Protein AF-A0A8I0T653-F1 (afdb_monomer)

Secondary structure (DSSP, 8-state):
------------HHHHHHHHHHHHHHHHHHHHHHHHHHHHHHHHHTSHHHHHHHHHHHHHHHHHHHTT-HHHHHHHHHHHHHHHHHHHHHHHIIIIIGGG---HHHHHHHHHHHHHHHHHHHHHHHHTHHHHHHHHHTT--SGGGSPPTTHHHHHHHHHHHHHHHHHHHHHHHHHTGGGGT--HHHHGGGTT--HHHHTHHHHHHHHHHHHHHHHHHHHHHHHHH-SSSSS--

Mean predicted aligned error: 8.45 Å

Solvent-accessible surface area (backbone atoms only — not comparable to full-atom values): 13069 Å² total; per-residue (Å²): 141,86,78,86,80,82,76,78,78,79,74,59,70,69,61,58,56,56,56,53,55,56,53,50,55,53,51,52,52,51,52,54,50,50,54,49,51,51,50,52,50,61,61,29,66,79,37,72,90,57,36,54,65,51,52,43,52,52,35,52,52,49,32,64,70,18,66,90,38,67,41,52,23,53,57,40,43,54,51,37,54,49,50,43,51,48,46,51,48,53,49,44,40,66,75,58,47,45,84,72,54,92,46,68,71,60,49,46,47,54,53,29,49,51,50,26,51,50,34,49,49,48,46,49,51,62,76,41,36,69,60,52,48,35,67,75,54,70,67,74,59,75,67,56,72,57,85,59,82,42,52,62,63,42,52,53,36,38,51,49,47,30,48,52,27,47,48,30,38,51,38,55,48,46,42,42,27,47,84,73,71,42,56,58,86,68,25,59,79,33,54,79,56,44,68,49,66,76,40,36,70,60,67,47,47,53,43,50,52,49,41,55,51,40,52,50,49,40,42,57,57,49,68,69,68,64,86,76,78,83,84,81,128

Structure (mmCIF, N/CA/C/O backbone):
data_AF-A0A8I0T653-F1
#
_entry.id   AF-A0A8I0T653-F1
#
loop_
_atom_site.group_PDB
_atom_site.id
_atom_site.type_symbol
_atom_site.label_atom_id
_atom_site.label_alt_id
_atom_site.label_comp_id
_atom_site.label_asym_id
_atom_site.label_entity_id
_atom_site.label_seq_id
_atom_site.pdbx_PDB_ins_code
_atom_site.Cartn_x
_atom_site.Cartn_y
_atom_site.Cartn_z
_atom_site.occupancy
_atom_site.B_iso_or_equiv
_atom_site.auth_seq_id
_atom_site.auth_comp_id
_atom_site.auth_asym_id
_atom_site.auth_atom_id
_atom_site.pdbx_PDB_model_num
ATOM 1 N N . MET A 1 1 ? 33.287 -20.935 -58.722 1.00 46.44 1 MET A N 1
ATOM 2 C CA . MET A 1 1 ? 33.816 -19.669 -58.174 1.00 46.44 1 MET A CA 1
ATOM 3 C C . MET A 1 1 ? 33.285 -19.536 -56.764 1.00 46.44 1 MET A C 1
ATOM 5 O O . MET A 1 1 ? 32.152 -19.130 -56.560 1.00 46.44 1 MET A O 1
ATOM 9 N N . VAL A 1 2 ? 34.083 -20.044 -55.833 1.00 50.09 2 VAL A N 1
ATOM 10 C CA . VAL A 1 2 ? 33.839 -20.089 -54.393 1.00 50.09 2 VAL A CA 1
ATOM 11 C C . VAL A 1 2 ? 34.675 -18.957 -53.812 1.00 50.09 2 VAL A C 1
ATOM 13 O O . VAL A 1 2 ? 35.872 -18.895 -54.079 1.00 50.09 2 VAL A O 1
ATOM 16 N N . GLY A 1 3 ? 34.038 -18.037 -53.098 1.00 45.56 3 GLY A N 1
ATOM 17 C CA . GLY A 1 3 ? 34.687 -16.871 -52.508 1.00 45.56 3 GLY A CA 1
ATOM 18 C C . GLY A 1 3 ? 34.004 -16.498 -51.204 1.00 45.56 3 GLY A C 1
ATOM 19 O O . GLY A 1 3 ? 33.423 -15.424 -51.098 1.00 45.56 3 GLY A O 1
ATOM 20 N N . GLU A 1 4 ? 34.029 -17.416 -50.235 1.00 54.31 4 GLU A N 1
ATOM 21 C CA . GLU A 1 4 ? 33.678 -17.123 -48.846 1.00 54.31 4 GLU A CA 1
ATOM 22 C C . GLU A 1 4 ? 34.695 -16.137 -48.266 1.00 54.31 4 GLU A C 1
ATOM 24 O O . GLU A 1 4 ? 35.837 -16.473 -47.949 1.00 54.31 4 GLU A O 1
ATOM 29 N N . VAL A 1 5 ? 34.264 -14.885 -48.130 1.00 61.41 5 VAL A N 1
ATOM 30 C CA . VAL A 1 5 ? 34.987 -13.850 -47.396 1.00 61.41 5 VAL A CA 1
ATOM 31 C C . VAL A 1 5 ? 34.720 -14.064 -45.906 1.00 61.41 5 VAL A C 1
ATOM 33 O O . VAL A 1 5 ? 33.797 -13.498 -45.322 1.00 61.41 5 VAL A O 1
ATOM 36 N N . LEU A 1 6 ? 35.556 -14.897 -45.287 1.00 56.50 6 LEU A N 1
ATOM 37 C CA . LEU A 1 6 ? 35.723 -15.004 -43.838 1.00 56.50 6 LEU A CA 1
ATOM 38 C C . LEU A 1 6 ? 36.273 -13.675 -43.297 1.00 56.50 6 LEU A C 1
ATOM 40 O O . LEU A 1 6 ? 37.478 -13.469 -43.160 1.00 56.50 6 LEU A O 1
ATOM 44 N N . LYS A 1 7 ? 35.372 -12.735 -43.003 1.00 60.41 7 LYS A N 1
ATOM 45 C CA . LYS A 1 7 ? 35.697 -11.487 -42.309 1.00 60.41 7 LYS A CA 1
ATOM 46 C C . LYS A 1 7 ? 35.713 -11.770 -40.808 1.00 60.41 7 LYS A C 1
ATOM 48 O O . LYS A 1 7 ? 34.733 -11.561 -40.100 1.00 60.41 7 LYS A O 1
ATOM 53 N N . THR A 1 8 ? 36.831 -12.297 -40.320 1.00 59.81 8 THR A N 1
ATOM 54 C CA . THR A 1 8 ? 37.067 -12.533 -38.893 1.00 59.81 8 THR A CA 1
ATOM 55 C C . THR A 1 8 ? 37.111 -11.185 -38.170 1.00 59.81 8 THR A C 1
ATOM 57 O O . THR A 1 8 ? 38.120 -10.479 -38.180 1.00 59.81 8 THR A O 1
ATOM 60 N N . SER A 1 9 ? 35.986 -10.802 -37.566 1.00 60.34 9 SER A N 1
ATOM 61 C CA . SER A 1 9 ? 35.874 -9.628 -36.703 1.00 60.34 9 SER A CA 1
ATOM 62 C C . SER A 1 9 ? 36.766 -9.826 -35.473 1.00 60.34 9 SER A C 1
ATOM 64 O O . SER A 1 9 ? 36.403 -10.520 -34.524 1.00 60.34 9 SER A O 1
ATOM 66 N N . ARG A 1 10 ? 37.977 -9.252 -35.488 1.00 62.00 10 ARG A N 1
ATOM 67 C CA . ARG A 1 10 ? 38.806 -9.117 -34.282 1.00 62.00 10 ARG A CA 1
ATOM 68 C C . ARG A 1 10 ? 38.160 -8.067 -33.379 1.00 62.00 10 ARG A C 1
ATOM 70 O O . ARG A 1 10 ? 38.526 -6.894 -33.427 1.00 62.00 10 ARG A O 1
ATOM 77 N N . GLN A 1 11 ? 37.196 -8.480 -32.559 1.00 59.59 11 GLN A N 1
ATOM 78 C CA . GLN A 1 11 ? 36.706 -7.645 -31.466 1.00 59.59 11 GLN A CA 1
ATOM 79 C C . GLN A 1 11 ? 37.865 -7.311 -30.521 1.00 59.59 11 GLN A C 1
ATOM 81 O O . GLN A 1 11 ? 38.590 -8.184 -30.045 1.00 59.59 11 GLN A O 1
ATOM 86 N N . ASN A 1 12 ? 38.055 -6.016 -30.287 1.00 61.97 12 ASN A N 1
ATOM 87 C CA . ASN A 1 12 ? 39.168 -5.469 -29.530 1.00 61.97 12 ASN A CA 1
ATOM 88 C C . ASN A 1 12 ? 38.989 -5.809 -28.029 1.00 61.97 12 ASN A C 1
ATOM 90 O O . ASN A 1 12 ? 38.063 -5.289 -27.395 1.00 61.97 12 ASN A O 1
ATOM 94 N N . PRO A 1 13 ? 39.837 -6.661 -27.417 1.00 62.75 13 PRO A N 1
ATOM 95 C CA . PRO A 1 13 ? 39.625 -7.197 -26.062 1.00 62.75 13 PRO A CA 1
ATOM 96 C C . PRO A 1 13 ? 39.613 -6.118 -24.964 1.00 62.75 13 PRO A C 1
ATOM 98 O O . PRO A 1 13 ? 39.078 -6.322 -23.873 1.00 62.75 13 PRO A O 1
ATOM 101 N N . LEU A 1 14 ? 40.152 -4.932 -25.256 1.00 60.91 14 LEU A N 1
ATOM 102 C CA . LEU A 1 14 ? 40.100 -3.763 -24.377 1.00 60.91 14 LEU A CA 1
ATOM 103 C C . LEU A 1 14 ? 38.698 -3.149 -24.256 1.00 60.91 14 LEU A C 1
ATOM 105 O O . LEU A 1 14 ? 38.354 -2.624 -23.194 1.00 60.91 14 LEU A O 1
ATOM 109 N N . GLN A 1 15 ? 37.874 -3.236 -25.300 1.00 59.59 15 GLN A N 1
ATOM 110 C CA . GLN A 1 15 ? 36.515 -2.691 -25.296 1.00 59.59 15 GLN A CA 1
ATOM 111 C C . GLN A 1 15 ? 35.578 -3.574 -24.457 1.00 59.59 15 GLN A C 1
ATOM 113 O O . GLN A 1 15 ? 34.798 -3.058 -23.659 1.00 59.59 15 GLN A O 1
ATOM 118 N N . SER A 1 16 ? 35.777 -4.897 -24.515 1.00 57.72 16 SER A N 1
ATOM 119 C CA . SER A 1 16 ? 35.086 -5.886 -23.673 1.00 57.72 16 SER A CA 1
ATOM 120 C C . SER A 1 16 ? 35.373 -5.706 -22.170 1.00 57.72 16 SER A C 1
ATOM 122 O O . SER A 1 16 ? 34.473 -5.813 -21.340 1.00 57.72 16 SER A O 1
ATOM 124 N N . ARG A 1 17 ? 36.604 -5.335 -21.780 1.00 62.16 17 ARG A N 1
ATOM 125 C CA . ARG A 1 17 ? 36.929 -5.099 -20.356 1.00 62.16 17 ARG A CA 1
ATOM 126 C C . ARG A 1 17 ? 36.291 -3.833 -19.779 1.00 62.16 17 ARG A C 1
ATOM 128 O O . ARG A 1 17 ? 35.956 -3.814 -18.594 1.00 62.16 17 ARG A O 1
ATOM 135 N N . LYS A 1 18 ? 36.120 -2.773 -20.580 1.00 61.47 18 LYS A N 1
ATOM 136 C CA . LYS A 1 18 ? 35.481 -1.526 -20.118 1.00 61.47 18 LYS A CA 1
ATOM 137 C C . LYS A 1 18 ? 33.979 -1.706 -19.897 1.00 61.47 18 LYS A C 1
ATOM 139 O O . LYS A 1 18 ? 33.471 -1.243 -18.878 1.00 61.47 18 LYS A O 1
ATOM 144 N N . THR A 1 19 ? 33.288 -2.415 -20.789 1.00 61.69 19 THR A N 1
ATOM 145 C CA . THR A 1 19 ? 31.844 -2.677 -20.654 1.00 61.69 19 THR A CA 1
ATOM 146 C C . THR A 1 19 ? 31.537 -3.563 -19.445 1.00 61.69 19 THR A C 1
ATOM 148 O O . THR A 1 19 ? 30.610 -3.272 -18.688 1.00 61.69 19 THR A O 1
ATOM 151 N N . LEU A 1 20 ? 32.381 -4.564 -19.170 1.00 60.62 20 LEU A N 1
ATOM 152 C CA . LEU A 1 20 ? 32.210 -5.468 -18.028 1.00 60.62 20 LEU A CA 1
ATOM 153 C C . LEU A 1 20 ? 32.354 -4.750 -16.671 1.00 60.62 20 LEU A C 1
ATOM 155 O O . LEU A 1 20 ? 31.588 -5.001 -15.738 1.00 60.62 20 LEU A O 1
ATOM 159 N N . LYS A 1 21 ? 33.296 -3.801 -16.564 1.00 60.28 21 LYS A N 1
ATOM 160 C CA . LYS A 1 21 ? 33.562 -3.059 -15.318 1.00 60.28 21 LYS A CA 1
ATOM 161 C C . LYS A 1 21 ? 32.437 -2.077 -14.961 1.00 60.28 21 LYS A C 1
ATOM 163 O O . LYS A 1 21 ? 32.122 -1.910 -13.783 1.00 60.28 21 LYS A O 1
ATOM 168 N N . VAL A 1 22 ? 31.805 -1.459 -15.963 1.00 63.75 22 VAL A N 1
ATOM 169 C CA . VAL A 1 22 ? 30.655 -0.553 -15.770 1.00 63.75 22 VAL A CA 1
ATOM 170 C C . VAL A 1 22 ? 29.412 -1.326 -15.319 1.00 63.75 22 VAL A C 1
ATOM 172 O O . VAL A 1 22 ? 28.709 -0.876 -14.413 1.00 63.75 22 VAL A O 1
ATOM 175 N N . GLY A 1 23 ? 29.171 -2.516 -15.881 1.00 61.59 23 GLY A N 1
ATOM 176 C CA . GLY A 1 23 ? 28.064 -3.384 -15.464 1.00 61.59 23 GLY A CA 1
ATOM 177 C C . GLY A 1 23 ? 28.181 -3.845 -14.007 1.00 61.59 23 GLY A C 1
ATOM 178 O O . GLY A 1 23 ? 27.206 -3.793 -13.255 1.00 61.59 23 GLY A O 1
ATOM 179 N N . TYR A 1 24 ? 29.389 -4.220 -13.574 1.00 59.59 24 TYR A N 1
ATOM 180 C CA . TYR A 1 24 ? 29.630 -4.689 -12.207 1.00 59.59 24 TYR A CA 1
ATOM 181 C C . TYR A 1 24 ? 29.414 -3.591 -11.151 1.00 59.59 24 TYR A C 1
ATOM 183 O O . TYR A 1 24 ? 28.767 -3.831 -10.132 1.00 59.59 24 TYR A O 1
ATOM 191 N N . MET A 1 25 ? 29.875 -2.362 -11.416 1.00 62.91 25 MET A N 1
ATOM 192 C CA . MET A 1 25 ? 29.688 -1.240 -10.483 1.00 62.91 25 MET A CA 1
ATOM 193 C C . MET A 1 25 ? 28.215 -0.841 -10.325 1.00 62.91 25 MET A C 1
ATOM 195 O O . MET A 1 25 ? 27.779 -0.556 -9.210 1.00 62.91 25 MET A O 1
ATOM 199 N N . ARG A 1 26 ? 27.415 -0.908 -11.399 1.00 68.25 26 ARG A N 1
ATOM 200 C CA . ARG A 1 26 ? 25.957 -0.702 -11.313 1.00 68.25 26 ARG A CA 1
ATOM 201 C C . ARG A 1 26 ? 25.262 -1.800 -10.498 1.00 68.25 26 ARG A C 1
ATOM 203 O O . ARG A 1 26 ? 24.350 -1.497 -9.734 1.00 68.25 26 ARG A O 1
ATOM 210 N N . SER A 1 27 ? 25.708 -3.054 -10.616 1.00 66.12 27 SER A N 1
ATOM 211 C CA . SER A 1 27 ? 25.142 -4.187 -9.865 1.00 66.12 27 SER A CA 1
ATOM 212 C C . SER A 1 27 ? 25.394 -4.092 -8.360 1.00 66.12 27 SER A C 1
ATOM 214 O O . SER A 1 27 ? 24.490 -4.379 -7.581 1.00 66.12 27 SER A O 1
ATOM 216 N N . LEU A 1 28 ? 26.602 -3.708 -7.941 1.00 68.06 28 LEU A N 1
ATOM 217 C CA . LEU A 1 28 ? 26.915 -3.557 -6.516 1.00 68.06 28 LEU A CA 1
ATOM 218 C C . LEU A 1 28 ? 26.162 -2.380 -5.899 1.00 68.06 28 LEU A C 1
ATOM 220 O O . LEU A 1 28 ? 25.583 -2.525 -4.830 1.00 68.06 28 LEU A O 1
ATOM 224 N N . PHE A 1 29 ? 26.097 -1.248 -6.603 1.00 73.56 29 PHE A N 1
ATOM 225 C CA . PHE A 1 29 ? 25.331 -0.090 -6.147 1.00 73.56 29 PHE A CA 1
ATOM 226 C C . PHE A 1 29 ? 23.841 -0.420 -5.977 1.00 73.56 29 PHE A C 1
ATOM 228 O O . PHE A 1 29 ? 23.232 -0.048 -4.980 1.00 73.56 29 PHE A O 1
ATOM 235 N N . SER A 1 30 ? 23.282 -1.187 -6.917 1.00 73.62 30 SER A N 1
ATOM 236 C CA . SER A 1 30 ? 21.909 -1.689 -6.866 1.00 73.62 30 SER A CA 1
ATOM 237 C C . SER A 1 30 ? 21.653 -2.553 -5.621 1.00 73.62 30 SER A C 1
ATOM 239 O O . SER A 1 30 ? 20.711 -2.297 -4.872 1.00 73.62 30 SER A O 1
ATOM 241 N N . LEU A 1 31 ? 22.528 -3.520 -5.335 1.00 70.94 31 LEU A N 1
ATOM 242 C CA . LEU A 1 31 ? 22.362 -4.400 -4.177 1.00 70.94 31 LEU A CA 1
ATOM 243 C C . LEU A 1 31 ? 22.463 -3.630 -2.852 1.00 70.94 31 LEU A C 1
ATOM 245 O O . LEU A 1 31 ? 21.616 -3.799 -1.980 1.00 70.94 31 LEU A O 1
ATOM 249 N N . THR A 1 32 ? 23.459 -2.750 -2.726 1.00 73.69 32 THR A N 1
ATOM 250 C CA . THR A 1 32 ? 23.684 -1.958 -1.510 1.00 73.69 32 THR A CA 1
ATOM 251 C C . THR A 1 32 ? 22.541 -0.976 -1.256 1.00 73.69 32 THR A C 1
ATOM 253 O O . THR A 1 32 ? 22.124 -0.789 -0.110 1.00 73.69 32 THR A O 1
ATOM 256 N N . LEU A 1 33 ? 21.994 -0.372 -2.317 1.00 73.75 33 LEU A N 1
ATOM 257 C CA . LEU A 1 33 ? 20.829 0.507 -2.234 1.00 73.75 33 LEU A CA 1
ATOM 258 C C . LEU A 1 33 ? 19.583 -0.271 -1.798 1.00 73.75 33 LEU A C 1
ATOM 260 O O . LEU A 1 33 ? 18.882 0.168 -0.895 1.00 73.75 33 LEU A O 1
ATOM 264 N N . LEU A 1 34 ? 19.352 -1.464 -2.349 1.00 73.62 34 LEU A N 1
ATOM 265 C CA . LEU A 1 34 ? 18.252 -2.321 -1.907 1.00 73.62 34 LEU A CA 1
ATOM 266 C C . LEU A 1 34 ? 18.388 -2.697 -0.428 1.00 73.62 34 LEU A C 1
ATOM 268 O O . LEU A 1 34 ? 17.428 -2.566 0.321 1.00 73.62 34 LEU A O 1
ATOM 272 N N . THR A 1 35 ? 19.573 -3.123 0.016 1.00 71.62 35 THR A N 1
ATOM 273 C CA . THR A 1 35 ? 19.788 -3.527 1.414 1.00 71.62 35 THR A CA 1
ATOM 274 C C . THR A 1 35 ? 19.662 -2.363 2.390 1.00 71.62 35 THR A C 1
ATOM 276 O O . THR A 1 35 ? 19.154 -2.549 3.490 1.00 71.62 35 THR A O 1
ATOM 279 N N . SER A 1 36 ? 20.085 -1.159 1.998 1.00 72.31 36 SER A N 1
ATOM 280 C CA . SER A 1 36 ? 19.962 0.038 2.840 1.00 72.31 36 SER A CA 1
ATOM 281 C C . SER A 1 36 ? 18.525 0.550 2.898 1.00 72.31 36 SER A C 1
ATOM 283 O O . SER A 1 36 ? 18.055 0.893 3.980 1.00 72.31 36 SER A O 1
ATOM 285 N N . VAL A 1 37 ? 17.794 0.508 1.781 1.00 72.19 37 VAL A N 1
ATOM 286 C CA . VAL A 1 37 ? 16.351 0.783 1.746 1.00 72.19 37 VAL A CA 1
ATOM 287 C C . VAL A 1 37 ? 15.588 -0.222 2.601 1.00 72.19 37 VAL A C 1
ATOM 289 O O . VAL A 1 37 ? 14.745 0.183 3.393 1.00 72.19 37 VAL A O 1
ATOM 292 N N . LEU A 1 38 ? 15.910 -1.513 2.501 1.00 72.56 38 LEU A N 1
ATOM 293 C CA . LEU A 1 38 ? 15.264 -2.556 3.294 1.00 72.56 38 LEU A CA 1
ATOM 294 C C . LEU A 1 38 ? 15.560 -2.388 4.790 1.00 72.56 38 LEU A C 1
ATOM 296 O O . LEU A 1 38 ? 14.658 -2.510 5.610 1.00 72.56 38 LEU A O 1
ATOM 300 N N . ALA A 1 39 ? 16.801 -2.062 5.153 1.00 70.56 39 ALA A N 1
ATOM 301 C CA . ALA A 1 39 ? 17.183 -1.814 6.540 1.00 70.56 39 ALA A CA 1
ATOM 302 C C . ALA A 1 39 ? 16.494 -0.566 7.117 1.00 70.56 39 ALA A C 1
ATOM 304 O O . ALA A 1 39 ? 15.997 -0.607 8.240 1.00 70.56 39 ALA A O 1
ATOM 305 N N . LEU A 1 40 ? 16.414 0.522 6.344 1.00 69.25 40 LEU A N 1
ATOM 306 C CA . LEU A 1 40 ? 15.726 1.750 6.748 1.00 69.25 40 LEU A CA 1
ATOM 307 C C . LEU A 1 40 ? 14.211 1.537 6.856 1.00 69.25 40 LEU A C 1
ATOM 309 O O . LEU A 1 40 ? 13.576 2.021 7.791 1.00 69.25 40 LEU A O 1
ATOM 313 N N . ALA A 1 41 ? 13.636 0.776 5.930 1.00 64.56 41 ALA A N 1
ATOM 314 C CA . ALA A 1 41 ? 12.248 0.347 5.978 1.00 64.56 41 ALA A CA 1
ATOM 315 C C . ALA A 1 41 ? 11.960 -0.478 7.240 1.00 64.56 41 ALA A C 1
ATOM 317 O O . ALA A 1 41 ? 11.056 -0.149 7.994 1.00 64.56 41 ALA A O 1
ATOM 318 N N . LEU A 1 42 ? 12.771 -1.496 7.531 1.00 67.94 42 LEU A N 1
ATOM 319 C CA . LEU A 1 42 ? 12.613 -2.322 8.733 1.00 67.94 42 LEU A CA 1
ATOM 320 C C . LEU A 1 42 ? 12.776 -1.509 10.025 1.00 67.94 42 LEU A C 1
ATOM 322 O O . LEU A 1 42 ? 12.027 -1.715 10.975 1.00 67.94 42 LEU A O 1
ATOM 326 N N . ALA A 1 43 ? 13.707 -0.553 10.051 1.00 62.75 43 ALA A N 1
ATOM 327 C CA . ALA A 1 43 ? 13.875 0.360 11.179 1.00 62.75 43 ALA A CA 1
ATOM 328 C C . ALA A 1 43 ? 12.690 1.330 11.342 1.00 62.75 43 ALA A C 1
ATOM 330 O O . ALA A 1 43 ? 12.335 1.676 12.465 1.00 62.75 43 ALA A O 1
ATOM 331 N N . SER A 1 44 ? 12.058 1.753 10.244 1.00 63.78 44 SER A N 1
ATOM 332 C CA . SER A 1 44 ? 10.906 2.667 10.269 1.00 63.78 44 SER A CA 1
ATOM 333 C C . SER A 1 44 ? 9.571 1.975 10.532 1.00 63.78 44 SER A C 1
ATOM 335 O O . SER A 1 44 ? 8.669 2.627 11.042 1.00 63.78 44 SER A O 1
ATOM 337 N N . VAL A 1 45 ? 9.447 0.658 10.323 1.00 60.75 45 VAL A N 1
ATOM 338 C CA . VAL A 1 45 ? 8.286 -0.119 10.810 1.00 60.75 45 VAL A CA 1
ATOM 339 C C . VAL A 1 45 ? 8.133 -0.003 12.334 1.00 60.75 45 VAL A C 1
ATOM 341 O O . VAL A 1 45 ? 7.018 -0.056 12.845 1.00 60.75 45 VAL A O 1
ATOM 344 N N . ALA A 1 46 ? 9.223 0.248 13.069 1.00 59.94 46 ALA A N 1
ATOM 345 C CA . ALA A 1 46 ? 9.163 0.528 14.504 1.00 59.94 46 ALA A CA 1
ATOM 346 C C . ALA A 1 46 ? 8.521 1.892 14.846 1.00 59.94 46 ALA A C 1
ATOM 348 O O . ALA A 1 46 ? 8.198 2.142 16.005 1.00 59.94 46 ALA A O 1
ATOM 349 N N . GLN A 1 47 ? 8.330 2.779 13.862 1.00 64.25 47 GLN A N 1
ATOM 350 C CA . GLN A 1 47 ? 7.722 4.102 14.015 1.00 64.25 47 GLN A CA 1
ATOM 351 C C . GLN A 1 47 ? 6.618 4.301 12.971 1.00 64.25 47 GLN A C 1
ATOM 353 O O . GLN A 1 47 ? 6.842 4.873 11.903 1.00 64.25 47 GLN A O 1
ATOM 358 N N . ALA A 1 48 ? 5.403 3.859 13.309 1.00 63.38 48 ALA A N 1
ATOM 359 C CA . ALA A 1 48 ? 4.252 3.857 12.404 1.00 63.38 48 ALA A CA 1
ATOM 360 C C . ALA A 1 48 ? 3.976 5.211 11.724 1.00 63.38 48 ALA A C 1
ATOM 362 O O . ALA A 1 48 ? 3.517 5.223 10.599 1.00 63.38 48 ALA A O 1
ATOM 363 N N . THR A 1 49 ? 4.301 6.349 12.349 1.00 68.00 49 THR A N 1
ATOM 364 C CA . THR A 1 49 ? 4.030 7.690 11.797 1.00 68.00 49 THR A CA 1
ATOM 365 C C . THR A 1 49 ? 4.985 8.161 10.700 1.00 68.00 49 THR A C 1
ATOM 367 O O . THR A 1 49 ? 4.698 9.159 10.040 1.00 68.00 49 THR A O 1
ATOM 370 N N . VAL A 1 50 ? 6.147 7.523 10.539 1.00 77.81 50 VAL A N 1
ATOM 371 C CA . VAL A 1 50 ? 7.172 7.930 9.555 1.00 77.81 50 VAL A CA 1
ATOM 372 C C . VAL A 1 50 ? 7.191 6.973 8.356 1.00 77.81 50 VAL A C 1
ATOM 374 O O . VAL A 1 50 ? 7.837 7.235 7.341 1.00 77.81 50 VAL A O 1
ATOM 377 N N . PHE A 1 51 ? 6.460 5.865 8.441 1.00 82.12 51 PHE A N 1
ATOM 378 C CA . PHE A 1 51 ? 6.514 4.787 7.467 1.00 82.12 51 PHE A CA 1
ATOM 379 C C . PHE A 1 51 ? 5.887 5.163 6.113 1.00 82.12 51 PHE A C 1
ATOM 381 O O . PHE A 1 51 ? 6.471 4.894 5.059 1.00 82.12 51 PHE A O 1
ATOM 388 N N . GLU A 1 52 ? 4.737 5.837 6.115 1.00 82.94 52 GLU A N 1
ATOM 389 C CA . GLU A 1 52 ? 4.021 6.262 4.909 1.00 82.94 52 GLU A CA 1
ATOM 390 C C . GLU A 1 52 ? 4.812 7.275 4.061 1.00 82.94 52 GLU A C 1
ATOM 392 O O . GLU A 1 52 ? 4.972 7.030 2.858 1.00 82.94 52 GLU A O 1
ATOM 397 N N . PRO A 1 53 ? 5.366 8.380 4.615 1.00 84.44 53 PRO A N 1
ATOM 398 C CA . PRO A 1 53 ? 6.136 9.329 3.812 1.00 84.44 53 PRO A CA 1
ATOM 399 C C . PRO A 1 53 ? 7.434 8.720 3.267 1.00 84.44 53 PRO A C 1
ATOM 401 O O . PRO A 1 53 ? 7.807 9.010 2.127 1.00 84.44 53 PRO A O 1
ATOM 404 N N . ILE A 1 54 ? 8.100 7.839 4.026 1.00 86.12 54 ILE A N 1
ATOM 405 C CA . ILE A 1 54 ? 9.280 7.104 3.542 1.00 86.12 54 ILE A CA 1
ATOM 406 C C . ILE A 1 54 ? 8.890 6.201 2.369 1.00 86.12 54 ILE A C 1
ATOM 408 O O . ILE A 1 54 ? 9.550 6.225 1.331 1.00 86.12 54 ILE A O 1
ATOM 412 N N . THR A 1 55 ? 7.800 5.444 2.499 1.00 87.50 55 THR A N 1
ATOM 413 C CA . THR A 1 55 ? 7.294 4.569 1.433 1.00 87.50 55 THR A CA 1
ATOM 414 C C . THR A 1 55 ? 6.980 5.356 0.161 1.00 87.50 55 THR A C 1
ATOM 416 O O . THR A 1 55 ? 7.401 4.960 -0.928 1.00 87.50 55 THR A O 1
ATOM 419 N N . CYS A 1 56 ? 6.321 6.511 0.288 1.00 89.44 56 CYS A N 1
ATOM 420 C CA . CYS A 1 56 ? 6.061 7.396 -0.844 1.00 89.44 56 CYS A CA 1
ATOM 421 C C . CYS A 1 56 ? 7.366 7.861 -1.503 1.00 89.44 56 CYS A C 1
ATOM 423 O O . CYS A 1 56 ? 7.523 7.727 -2.717 1.00 89.44 56 CYS A O 1
ATOM 425 N N . ALA A 1 57 ? 8.333 8.345 -0.718 1.00 89.69 57 ALA A N 1
ATOM 426 C CA . ALA A 1 57 ? 9.625 8.793 -1.235 1.00 89.69 57 ALA A CA 1
ATOM 427 C C . ALA A 1 57 ? 10.368 7.677 -1.992 1.00 89.69 57 ALA A C 1
ATOM 429 O O . ALA A 1 57 ? 10.888 7.911 -3.085 1.00 89.69 57 ALA A O 1
ATOM 430 N N . LEU A 1 58 ? 10.364 6.450 -1.460 1.00 89.19 58 LEU A N 1
ATOM 431 C CA . LEU A 1 58 ? 10.959 5.284 -2.116 1.00 89.19 58 LEU A CA 1
ATOM 432 C C . LEU A 1 58 ? 10.292 4.975 -3.459 1.00 89.19 58 LEU A C 1
ATOM 434 O O . LEU A 1 58 ? 10.989 4.710 -4.437 1.00 89.19 58 LEU A O 1
ATOM 438 N N . LEU A 1 59 ? 8.963 5.052 -3.542 1.00 92.38 59 LEU A N 1
ATOM 439 C CA . LEU A 1 59 ? 8.240 4.833 -4.796 1.00 92.38 59 LEU A CA 1
ATOM 440 C C . LEU A 1 59 ? 8.562 5.901 -5.838 1.00 92.38 59 LEU A C 1
ATOM 442 O O . LEU A 1 59 ? 8.783 5.554 -6.995 1.00 92.38 59 LEU A O 1
ATOM 446 N N . PHE A 1 60 ? 8.669 7.174 -5.450 1.00 92.81 60 PHE A N 1
ATOM 447 C CA . PHE A 1 60 ? 9.100 8.228 -6.374 1.00 92.81 60 PHE A CA 1
ATOM 448 C C . PHE A 1 60 ? 10.523 7.990 -6.893 1.00 92.81 60 PHE A C 1
ATOM 450 O O . PHE A 1 60 ? 10.773 8.162 -8.087 1.00 92.81 60 PHE A O 1
ATOM 457 N N . ILE A 1 61 ? 11.443 7.521 -6.043 1.00 90.94 61 ILE A N 1
ATOM 458 C CA . ILE A 1 61 ? 12.787 7.111 -6.479 1.00 90.94 61 ILE A CA 1
ATOM 459 C C . ILE A 1 61 ? 12.699 5.951 -7.483 1.00 90.94 61 ILE A C 1
ATOM 461 O O . ILE A 1 61 ? 13.360 5.988 -8.523 1.00 90.94 61 ILE A O 1
ATOM 465 N N . LEU A 1 62 ? 11.857 4.944 -7.222 1.00 91.94 62 LEU A N 1
ATOM 466 C CA . LEU A 1 62 ? 11.651 3.827 -8.148 1.00 91.94 62 LEU A CA 1
ATOM 467 C C . LEU A 1 62 ? 11.050 4.273 -9.484 1.00 91.94 62 LEU A C 1
ATOM 469 O O . LEU A 1 62 ? 11.482 3.777 -10.519 1.00 91.94 62 LEU A O 1
ATOM 473 N N . VAL A 1 63 ? 10.116 5.228 -9.490 1.00 93.88 63 VAL A N 1
ATOM 474 C CA . VAL A 1 63 ? 9.562 5.813 -10.724 1.00 93.88 63 VAL A CA 1
ATOM 475 C C . VAL A 1 63 ? 10.677 6.445 -11.560 1.00 93.88 63 VAL A C 1
ATOM 477 O O . VAL A 1 63 ? 10.747 6.210 -12.766 1.00 93.88 63 VAL A O 1
ATOM 480 N N . VAL A 1 64 ? 11.597 7.185 -10.931 1.00 92.81 64 VAL A N 1
ATOM 481 C CA . VAL A 1 64 ? 12.754 7.776 -11.626 1.00 92.81 64 VAL A CA 1
ATOM 482 C C . VAL A 1 64 ? 13.670 6.695 -12.208 1.00 92.81 64 VAL A C 1
ATOM 484 O O . VAL A 1 64 ? 14.157 6.855 -13.326 1.00 92.81 64 VAL A O 1
ATOM 487 N N . PHE A 1 65 ? 13.884 5.583 -11.500 1.00 90.19 65 PHE A N 1
ATOM 488 C CA . PHE A 1 65 ? 14.674 4.453 -12.009 1.00 90.19 65 PHE A CA 1
ATOM 489 C C . PHE A 1 65 ? 13.966 3.646 -13.099 1.00 90.19 65 PHE A C 1
ATOM 491 O O . PHE A 1 65 ? 14.630 3.087 -13.966 1.00 90.19 65 PHE A O 1
ATOM 498 N N . ALA A 1 66 ? 12.637 3.605 -13.089 1.00 91.75 66 ALA A N 1
ATOM 499 C CA . ALA A 1 66 ? 11.842 2.889 -14.075 1.00 91.75 66 ALA A CA 1
ATOM 500 C C . ALA A 1 66 ? 11.650 3.666 -15.390 1.00 91.75 66 ALA A C 1
ATOM 502 O O . ALA A 1 66 ? 11.096 3.113 -16.333 1.00 91.75 66 ALA A O 1
ATOM 503 N N . ARG A 1 67 ? 12.108 4.925 -15.482 1.00 92.12 67 ARG A N 1
ATOM 504 C CA . ARG A 1 67 ? 11.845 5.826 -16.622 1.00 92.12 67 ARG A CA 1
ATOM 505 C C . ARG A 1 67 ? 12.267 5.284 -17.993 1.00 92.12 67 ARG A C 1
ATOM 507 O O . ARG A 1 67 ? 11.698 5.695 -18.996 1.00 92.12 67 ARG A O 1
ATOM 514 N N . ASP A 1 68 ? 13.265 4.403 -18.026 1.00 87.50 68 ASP A N 1
ATOM 515 C CA . ASP A 1 68 ? 13.821 3.856 -19.267 1.00 87.50 68 ASP A CA 1
ATOM 516 C C . ASP A 1 68 ? 13.020 2.634 -19.781 1.00 87.50 68 ASP A C 1
ATOM 518 O O . ASP A 1 68 ? 13.253 2.169 -20.893 1.00 87.50 68 ASP A O 1
ATOM 522 N N . ASP A 1 69 ? 12.075 2.104 -18.991 1.00 88.12 69 ASP A N 1
ATOM 523 C CA . ASP A 1 69 ? 11.223 0.961 -19.341 1.00 88.12 69 ASP A CA 1
ATOM 524 C C . ASP A 1 69 ? 9.750 1.282 -19.057 1.00 88.12 69 ASP A C 1
ATOM 526 O O . ASP A 1 69 ? 9.286 1.200 -17.920 1.00 88.12 69 ASP A O 1
ATOM 530 N N . GLU A 1 70 ? 8.997 1.612 -20.109 1.00 87.81 70 GLU A N 1
ATOM 531 C CA . GLU A 1 70 ? 7.604 2.077 -20.015 1.00 87.81 70 GLU A CA 1
ATOM 532 C C . GLU A 1 70 ? 6.691 1.123 -19.227 1.00 87.81 70 GLU A C 1
ATOM 534 O O . GLU A 1 70 ? 5.792 1.563 -18.509 1.00 87.81 70 GLU A O 1
ATOM 539 N N . ASN A 1 71 ? 6.937 -0.186 -19.320 1.00 89.00 71 ASN A N 1
ATOM 540 C CA . ASN A 1 71 ? 6.157 -1.198 -18.615 1.00 89.00 71 ASN A CA 1
ATOM 541 C C . ASN A 1 71 ? 6.398 -1.155 -17.095 1.00 89.00 71 ASN A C 1
ATOM 543 O O . ASN A 1 71 ? 5.448 -1.106 -16.308 1.00 89.00 71 ASN A O 1
ATOM 547 N N . SER A 1 72 ? 7.666 -1.129 -16.668 1.00 91.31 72 SER A N 1
ATOM 548 C CA . SER A 1 72 ? 8.008 -0.965 -15.249 1.00 91.31 72 SER A CA 1
ATOM 549 C C . SER A 1 72 ? 7.625 0.417 -14.730 1.00 91.31 72 SER A C 1
ATOM 551 O O . SER A 1 72 ? 7.208 0.532 -13.577 1.00 91.31 72 SER A O 1
ATOM 553 N N . LEU A 1 73 ? 7.719 1.452 -15.570 1.00 92.62 73 LEU A N 1
ATOM 554 C CA . LEU A 1 73 ? 7.306 2.810 -15.233 1.00 92.62 73 LEU A CA 1
ATOM 555 C C . LEU A 1 73 ? 5.820 2.852 -14.898 1.00 92.62 73 LEU A C 1
ATOM 557 O O . LEU A 1 73 ? 5.463 3.307 -13.817 1.00 92.62 73 LEU A O 1
ATOM 561 N N . LEU A 1 74 ? 4.962 2.338 -15.784 1.00 91.94 74 LEU A N 1
ATOM 562 C CA . LEU A 1 74 ? 3.518 2.315 -15.566 1.00 91.94 74 LEU A CA 1
ATOM 563 C C . LEU A 1 74 ? 3.158 1.539 -14.298 1.00 91.94 74 LEU A C 1
ATOM 565 O O . LEU A 1 74 ? 2.368 2.017 -13.486 1.00 91.94 74 LEU A O 1
ATOM 569 N N . LEU A 1 75 ? 3.752 0.356 -14.116 1.00 93.31 75 LEU A N 1
ATOM 570 C CA . LEU A 1 75 ? 3.501 -0.478 -12.946 1.00 93.31 75 LEU A CA 1
ATOM 571 C C . LEU A 1 75 ? 3.889 0.251 -11.653 1.00 93.31 75 LEU A C 1
ATOM 573 O O . LEU A 1 75 ? 3.093 0.319 -10.723 1.00 93.31 75 LEU A O 1
ATOM 577 N N . THR A 1 76 ? 5.077 0.852 -11.614 1.00 94.69 76 THR A N 1
ATOM 578 C CA . THR A 1 76 ? 5.557 1.603 -10.444 1.00 94.69 76 THR A CA 1
ATOM 579 C C . THR A 1 76 ? 4.724 2.865 -10.208 1.00 94.69 76 THR A C 1
ATOM 581 O O . THR A 1 76 ? 4.425 3.196 -9.063 1.00 94.69 76 THR A O 1
ATOM 584 N N . LEU A 1 77 ? 4.289 3.543 -11.273 1.00 94.50 77 LEU A N 1
ATOM 585 C CA . LEU A 1 77 ? 3.454 4.740 -11.198 1.00 94.50 77 LEU A CA 1
ATOM 586 C C . LEU A 1 77 ? 2.080 4.439 -10.588 1.00 94.50 77 LEU A C 1
ATOM 588 O O . LEU A 1 77 ? 1.604 5.222 -9.773 1.00 94.50 77 LEU A O 1
ATOM 592 N N . VAL A 1 78 ? 1.466 3.301 -10.929 1.00 95.50 78 VAL A N 1
ATOM 593 C CA . VAL A 1 78 ? 0.204 2.855 -10.312 1.00 95.50 78 VAL A CA 1
ATOM 594 C C . VAL A 1 78 ? 0.355 2.752 -8.793 1.00 95.50 78 VAL A C 1
ATOM 596 O O . VAL A 1 78 ? -0.458 3.314 -8.061 1.00 95.50 78 VAL A O 1
ATOM 599 N N . PHE A 1 79 ? 1.420 2.104 -8.312 1.00 96.31 79 PHE A N 1
ATOM 600 C CA . PHE A 1 79 ? 1.703 2.025 -6.876 1.00 96.31 79 PHE A CA 1
ATOM 601 C C . PHE A 1 79 ? 1.976 3.403 -6.267 1.00 96.31 79 PHE A C 1
ATOM 603 O O . PHE A 1 79 ? 1.410 3.727 -5.227 1.00 96.31 79 PHE A O 1
ATOM 610 N N . ALA A 1 80 ? 2.804 4.228 -6.915 1.00 96.12 80 ALA A N 1
ATOM 611 C CA . ALA A 1 80 ? 3.153 5.557 -6.424 1.00 96.12 80 ALA A CA 1
ATOM 612 C C . ALA A 1 80 ? 1.917 6.453 -6.258 1.00 96.12 80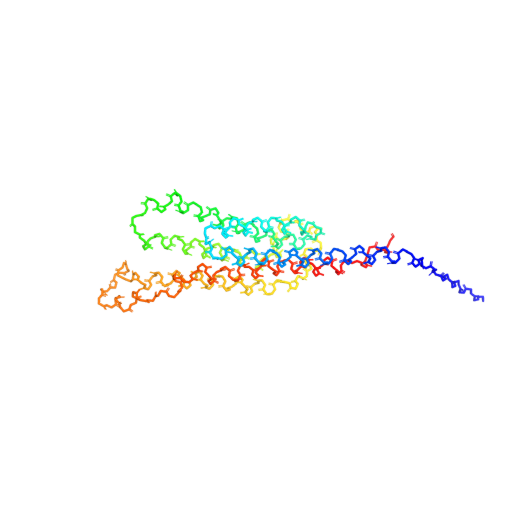 ALA A C 1
ATOM 614 O O . ALA A 1 80 ? 1.773 7.105 -5.226 1.00 96.12 80 ALA A O 1
ATOM 615 N N . VAL A 1 81 ? 1.004 6.457 -7.234 1.00 95.81 81 VAL A N 1
ATOM 616 C CA . VAL A 1 81 ? -0.226 7.258 -7.176 1.00 95.81 81 VAL A CA 1
ATOM 617 C C . VAL A 1 81 ? -1.141 6.767 -6.059 1.00 95.81 81 VAL A C 1
ATOM 619 O O . VAL A 1 81 ? -1.546 7.572 -5.224 1.00 95.81 81 VAL A O 1
ATOM 622 N N . VAL A 1 82 ? -1.450 5.467 -6.002 1.00 96.94 82 VAL A N 1
ATOM 623 C CA . VAL A 1 82 ? -2.400 4.954 -5.001 1.00 96.94 82 VAL A CA 1
ATOM 624 C C . VAL A 1 82 ? -1.856 5.095 -3.580 1.00 96.94 82 VAL A C 1
ATOM 626 O O . VAL A 1 82 ? -2.594 5.507 -2.692 1.00 96.94 82 VAL A O 1
ATOM 629 N N . LEU A 1 83 ?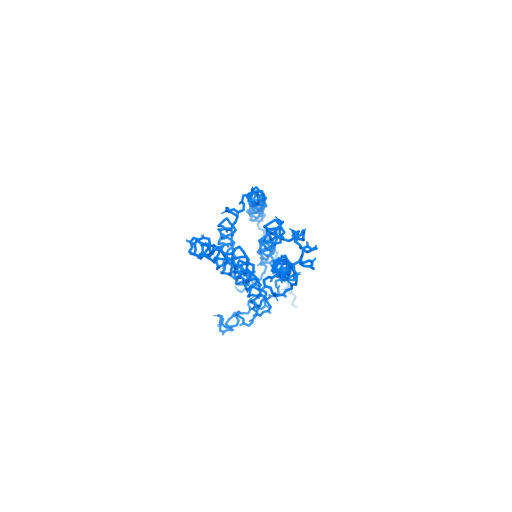 -0.567 4.834 -3.355 1.00 94.56 83 LEU A N 1
ATOM 630 C CA . LEU A 1 83 ? 0.028 4.959 -2.021 1.00 94.56 83 LEU A CA 1
ATOM 631 C C . LEU A 1 83 ? 0.255 6.418 -1.606 1.00 94.56 83 LEU A C 1
ATOM 633 O O . LEU A 1 83 ? 0.186 6.730 -0.422 1.00 94.56 83 LEU A O 1
ATOM 637 N N . SER A 1 84 ? 0.424 7.337 -2.562 1.00 94.69 84 SER A N 1
ATOM 638 C CA . SER A 1 84 ? 0.374 8.774 -2.260 1.00 94.69 84 SER A CA 1
ATOM 639 C C . SER A 1 84 ? -1.030 9.206 -1.832 1.00 94.69 84 SER A C 1
ATOM 641 O O . SER A 1 84 ? -1.167 9.988 -0.894 1.00 94.69 84 SER A O 1
ATOM 643 N N . LEU A 1 85 ? -2.080 8.688 -2.484 1.00 96.44 85 LEU A N 1
ATOM 644 C CA . LEU A 1 85 ? -3.464 8.923 -2.057 1.00 96.44 85 LEU A CA 1
ATOM 645 C C . LEU A 1 85 ? -3.727 8.344 -0.662 1.00 96.44 85 LEU A C 1
ATOM 647 O O . LEU A 1 85 ? -4.410 8.991 0.123 1.00 96.44 85 LEU A O 1
ATOM 651 N N . ASP A 1 86 ? -3.151 7.186 -0.339 1.00 94.62 86 ASP A N 1
ATOM 652 C CA . ASP A 1 86 ? -3.228 6.581 0.997 1.00 94.62 86 ASP A CA 1
ATOM 653 C C . ASP A 1 86 ? -2.579 7.469 2.061 1.00 94.62 86 ASP A C 1
ATOM 655 O O . ASP A 1 86 ? -3.227 7.824 3.044 1.00 94.62 86 ASP A O 1
ATOM 659 N N . ALA A 1 87 ? -1.359 7.955 1.819 1.00 92.19 87 ALA A N 1
ATOM 660 C CA . ALA A 1 87 ? -0.690 8.882 2.730 1.00 92.19 87 ALA A CA 1
ATOM 661 C C . ALA A 1 87 ? -1.474 10.195 2.922 1.00 92.19 87 ALA A C 1
ATOM 663 O O . ALA A 1 87 ? -1.592 10.693 4.043 1.00 92.19 87 ALA A O 1
ATOM 664 N N . LEU A 1 88 ? -2.048 10.749 1.846 1.00 94.44 88 LEU A N 1
ATOM 665 C CA . LEU A 1 88 ? -2.900 11.942 1.917 1.00 94.44 88 LEU A CA 1
ATOM 666 C C . LEU A 1 88 ? -4.198 11.679 2.685 1.00 94.44 88 LEU A C 1
ATOM 668 O O . LEU A 1 88 ? -4.629 12.529 3.461 1.00 94.44 88 LEU A O 1
ATOM 672 N N . MET A 1 89 ? -4.809 10.512 2.489 1.00 95.56 89 MET A N 1
ATOM 673 C CA . MET A 1 89 ? -6.015 10.090 3.194 1.00 95.56 89 MET A CA 1
ATOM 674 C C . MET A 1 89 ? -5.733 9.918 4.692 1.00 95.56 89 MET A C 1
ATOM 676 O O . MET A 1 89 ? -6.449 10.507 5.497 1.00 95.56 89 MET A O 1
ATOM 680 N N . VAL A 1 90 ? -4.641 9.251 5.082 1.00 92.50 90 VAL A N 1
ATOM 681 C CA . VAL A 1 90 ? -4.215 9.138 6.491 1.00 92.50 90 VAL A CA 1
ATOM 682 C C . VAL A 1 90 ? -3.942 10.516 7.099 1.00 92.50 90 VAL A C 1
ATOM 684 O O . VAL A 1 90 ? -4.390 10.808 8.210 1.00 92.50 90 VAL A O 1
ATOM 687 N N . PHE A 1 91 ? -3.251 11.394 6.367 1.00 92.69 91 PHE A N 1
ATOM 688 C CA . PHE A 1 91 ? -3.009 12.768 6.802 1.00 92.69 91 PHE A CA 1
ATOM 689 C C . PHE A 1 91 ? -4.319 13.538 7.020 1.00 92.69 91 PHE A C 1
ATOM 691 O O . PHE A 1 91 ? -4.472 14.210 8.043 1.00 92.69 91 PHE A O 1
ATOM 698 N N . TYR A 1 92 ? -5.267 13.426 6.089 1.00 95.44 92 TYR A N 1
ATOM 699 C CA . TYR A 1 92 ? -6.578 14.062 6.180 1.00 95.44 92 TYR A CA 1
ATOM 700 C C . TYR A 1 92 ? -7.384 13.533 7.370 1.00 95.44 92 TYR A C 1
ATOM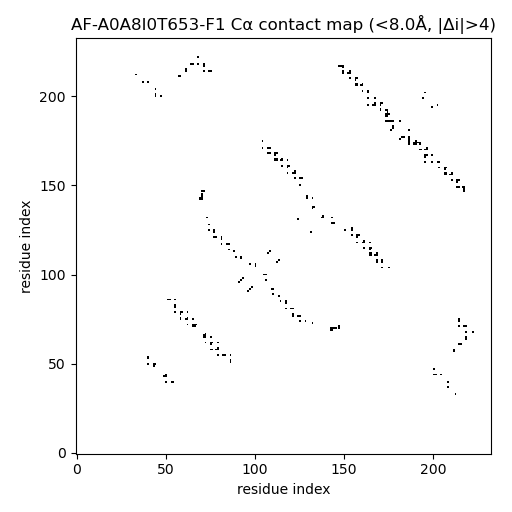 702 O O . TYR A 1 92 ? -7.884 14.326 8.168 1.00 95.44 92 TYR A O 1
ATOM 710 N N . LEU A 1 93 ? -7.455 12.209 7.537 1.00 95.19 93 LEU A N 1
ATOM 711 C CA . LEU A 1 93 ? -8.153 11.581 8.655 1.00 95.19 93 LEU A CA 1
ATOM 712 C C . LEU A 1 93 ? -7.605 12.077 9.994 1.00 95.19 93 LEU A C 1
ATOM 714 O O . LEU A 1 93 ? -8.364 12.575 10.819 1.00 95.19 93 LEU A O 1
ATOM 718 N N . LYS A 1 94 ? -6.282 12.031 10.176 1.00 93.00 94 LYS A N 1
ATOM 719 C CA . LYS A 1 94 ? -5.639 12.369 11.449 1.00 93.00 94 LYS A CA 1
ATOM 720 C C . LYS A 1 94 ? -5.750 13.846 11.826 1.00 93.00 94 LYS A C 1
ATOM 722 O O . LYS A 1 94 ? -5.921 14.157 12.999 1.00 93.00 94 LYS A O 1
ATOM 727 N N . ASN A 1 95 ? -5.590 14.753 10.861 1.00 94.75 95 ASN A N 1
ATOM 728 C CA . ASN A 1 95 ? -5.501 16.188 11.156 1.00 94.75 95 ASN A CA 1
ATOM 729 C C . ASN A 1 95 ? -6.840 16.917 11.045 1.00 94.75 95 ASN A C 1
ATOM 731 O O . ASN A 1 95 ? -6.988 17.979 11.642 1.00 94.75 95 ASN A O 1
ATOM 735 N N . ILE A 1 96 ? -7.786 16.385 10.267 1.00 96.25 96 ILE A N 1
ATOM 736 C CA . ILE A 1 96 ? -9.053 17.061 9.975 1.00 96.25 96 ILE A CA 1
ATOM 737 C C . ILE A 1 96 ? -10.237 16.269 10.520 1.00 96.25 96 ILE A C 1
ATOM 739 O O . ILE A 1 96 ? -11.060 16.845 11.220 1.00 96.25 96 ILE A O 1
ATOM 743 N N . LEU A 1 97 ? -10.336 14.970 10.216 1.00 95.62 97 LEU A N 1
ATOM 744 C CA . LEU A 1 97 ? -11.554 14.209 10.502 1.00 95.62 97 LEU A CA 1
ATOM 745 C C . LEU A 1 97 ? -11.642 13.718 11.957 1.00 95.62 97 LEU A C 1
ATOM 747 O O . LEU A 1 97 ? -12.659 13.941 12.605 1.00 95.62 97 LEU A O 1
ATOM 751 N N . PHE A 1 98 ? -10.595 13.078 12.484 1.00 95.62 98 PHE A N 1
ATOM 752 C CA . PHE A 1 98 ? -10.585 12.519 13.844 1.00 95.62 98 PHE A CA 1
ATOM 753 C C . PHE A 1 98 ? -10.788 13.568 14.945 1.00 95.62 98 PHE A C 1
ATOM 755 O O . PHE A 1 98 ? -11.580 13.315 15.840 1.00 95.62 98 PHE A O 1
ATOM 762 N N . PRO A 1 99 ? -10.231 14.795 14.869 1.00 96.62 99 PRO A N 1
ATOM 763 C CA . PRO A 1 99 ? -10.534 15.826 15.866 1.00 96.62 99 PRO A CA 1
ATOM 764 C C . PRO A 1 99 ? -12.019 16.222 15.958 1.00 96.62 99 PRO A C 1
ATOM 766 O O . PRO A 1 99 ? -12.406 16.884 16.916 1.00 96.62 99 PRO A O 1
ATOM 769 N N . ILE A 1 100 ? -12.831 15.879 14.951 1.00 97.06 100 ILE A N 1
ATOM 770 C CA . ILE A 1 100 ? -14.262 16.206 14.875 1.00 97.06 100 ILE A CA 1
ATOM 771 C C . ILE A 1 100 ? -15.130 15.026 15.342 1.00 97.06 100 ILE A C 1
ATOM 773 O O . ILE A 1 100 ? -16.263 15.230 15.775 1.00 97.06 100 ILE A O 1
ATOM 777 N N . ILE A 1 101 ? -14.637 13.792 15.231 1.00 95.75 101 ILE A N 1
ATOM 778 C CA . ILE A 1 101 ? -15.400 12.583 15.547 1.00 95.75 101 ILE A CA 1
ATOM 779 C C . ILE A 1 101 ? -15.157 12.211 17.011 1.00 95.75 101 ILE A C 1
ATOM 781 O O . ILE A 1 101 ? -14.032 11.991 17.425 1.00 95.75 101 ILE A O 1
ATOM 785 N N . GLU A 1 102 ? -16.225 12.077 17.797 1.00 94.12 102 GLU A N 1
ATOM 786 C CA . GLU A 1 102 ? -16.108 11.717 19.222 1.00 94.12 102 GLU A CA 1
ATOM 787 C C . GLU A 1 102 ? -16.061 10.196 19.469 1.00 94.12 102 GLU A C 1
ATOM 789 O O . GLU A 1 102 ? -15.719 9.743 20.559 1.00 94.12 102 GLU A O 1
ATOM 794 N N . SER A 1 103 ? -16.430 9.387 18.470 1.00 94.62 103 SER A N 1
ATOM 795 C CA . SER A 1 103 ? -16.563 7.932 18.597 1.00 94.62 103 SER A CA 1
ATOM 796 C C . SER A 1 103 ? -15.435 7.183 17.889 1.00 94.62 103 SER A C 1
ATOM 798 O O . SER A 1 103 ? -15.387 7.147 16.657 1.00 94.62 103 SER A O 1
ATOM 800 N N . PHE A 1 104 ? -14.611 6.474 18.666 1.00 92.69 104 PHE A N 1
ATOM 801 C CA . PHE A 1 104 ? -13.558 5.583 18.158 1.00 92.69 104 PHE A CA 1
ATOM 802 C C . PHE A 1 104 ? -14.078 4.528 17.169 1.00 92.69 104 PHE A C 1
ATOM 804 O O . PHE A 1 104 ? -13.386 4.159 16.223 1.00 92.69 104 PHE A O 1
ATOM 811 N N . TYR A 1 105 ? -15.318 4.057 17.344 1.00 95.12 105 TYR A N 1
ATOM 812 C CA . TYR A 1 105 ? -15.948 3.120 16.412 1.00 95.12 105 TYR A CA 1
ATOM 813 C C . TYR A 1 105 ? -16.055 3.711 15.000 1.00 95.12 105 TYR A C 1
ATOM 815 O O . TYR A 1 105 ? -15.704 3.051 14.018 1.00 95.12 105 TYR A O 1
ATOM 823 N N . ILE A 1 106 ? -16.501 4.966 14.906 1.00 96.94 106 ILE A N 1
ATOM 824 C CA . ILE A 1 106 ? -16.670 5.680 13.640 1.00 96.94 106 ILE A CA 1
ATOM 825 C C . ILE A 1 106 ? -15.311 6.065 13.047 1.00 96.94 106 ILE A C 1
ATOM 827 O O . ILE A 1 106 ? -15.112 5.895 11.844 1.00 96.94 106 ILE A O 1
ATOM 831 N N . GLU A 1 107 ? -14.358 6.514 13.870 1.00 95.94 107 GLU A N 1
ATOM 832 C CA . GLU A 1 107 ? -12.983 6.787 13.425 1.00 95.94 107 GLU A CA 1
ATOM 833 C C . GLU A 1 107 ? -12.364 5.568 12.732 1.00 95.94 107 GLU A 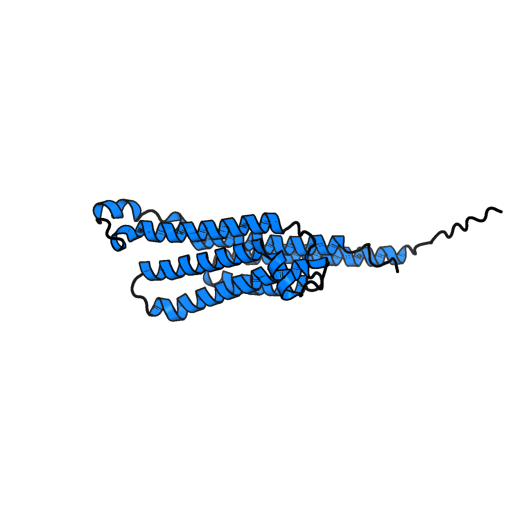C 1
ATOM 835 O O . GLU A 1 107 ? -11.872 5.668 11.606 1.00 95.94 107 GLU A O 1
ATOM 840 N N . ASN A 1 108 ? -12.467 4.397 13.365 1.00 95.69 108 ASN A N 1
ATOM 841 C CA . ASN A 1 108 ? -11.926 3.146 12.845 1.00 95.69 108 ASN A CA 1
ATOM 842 C C . ASN A 1 108 ? -12.622 2.692 11.555 1.00 95.69 108 ASN A C 1
ATOM 844 O O . ASN A 1 108 ? -11.965 2.149 10.667 1.00 95.69 108 ASN A O 1
ATOM 848 N N . ILE A 1 109 ? -13.930 2.938 11.402 1.00 97.50 109 ILE A N 1
ATOM 849 C CA . ILE A 1 109 ? -14.632 2.676 10.134 1.00 97.50 109 ILE A CA 1
ATOM 850 C C . ILE A 1 109 ? -14.032 3.519 9.012 1.00 97.50 109 ILE A C 1
ATOM 852 O O . ILE A 1 109 ? -13.749 2.985 7.938 1.00 97.50 109 ILE A O 1
ATOM 856 N N . PHE A 1 110 ? -13.820 4.817 9.241 1.00 97.75 110 PHE A N 1
ATOM 857 C CA . PHE A 1 110 ? -13.219 5.687 8.232 1.00 97.75 110 PHE A CA 1
ATOM 858 C C . PHE A 1 110 ? -11.769 5.299 7.933 1.00 97.75 110 PHE A C 1
ATOM 860 O O . PHE A 1 110 ? -11.386 5.263 6.763 1.00 97.75 110 PHE A O 1
ATOM 867 N N . ALA A 1 111 ? -10.991 4.949 8.959 1.00 96.06 111 ALA A N 1
ATOM 868 C CA . ALA A 1 111 ? -9.611 4.502 8.813 1.00 96.06 111 ALA A CA 1
ATOM 869 C C . ALA A 1 111 ? -9.510 3.214 7.984 1.00 96.06 111 ALA A C 1
ATOM 871 O O . ALA A 1 111 ? -8.945 3.215 6.888 1.00 96.06 111 ALA A O 1
ATOM 872 N N . TYR A 1 112 ? -10.092 2.117 8.473 1.00 97.06 112 TYR A N 1
ATOM 873 C CA . TYR A 1 112 ? -9.975 0.810 7.829 1.00 97.06 112 TYR A CA 1
ATOM 874 C C . TYR A 1 112 ? -10.765 0.743 6.520 1.00 97.06 112 TYR A C 1
ATOM 876 O O . TYR A 1 112 ? -10.295 0.155 5.549 1.00 97.06 112 TYR A O 1
ATOM 884 N N . GLY A 1 113 ? -11.929 1.395 6.441 1.00 98.12 113 GLY A N 1
ATOM 885 C CA . GLY A 1 113 ? -12.728 1.469 5.217 1.00 98.12 113 GLY A CA 1
ATOM 886 C C . GLY A 1 113 ? -12.060 2.292 4.113 1.00 98.12 113 GLY A C 1
ATOM 887 O O . GLY A 1 113 ? -12.067 1.883 2.947 1.00 98.12 113 GLY A O 1
ATOM 888 N N . GLY A 1 114 ? -11.434 3.420 4.463 1.00 97.69 114 GLY A N 1
ATOM 889 C CA . GLY A 1 114 ? -10.661 4.235 3.524 1.00 97.69 114 GLY A CA 1
ATOM 890 C C . GLY A 1 114 ? -9.463 3.469 2.965 1.00 97.69 114 GLY A C 1
ATOM 891 O O . GLY A 1 114 ? -9.282 3.394 1.748 1.00 97.69 114 GLY A O 1
ATOM 892 N N . GLN A 1 115 ? -8.709 2.812 3.846 1.00 96.69 115 GLN A N 1
ATOM 893 C CA . GLN A 1 115 ? -7.580 1.971 3.456 1.00 96.69 115 GLN A CA 1
ATOM 894 C C . GLN A 1 115 ? -7.997 0.773 2.594 1.00 96.69 115 GLN A C 1
ATOM 896 O O . GLN A 1 115 ? -7.403 0.551 1.539 1.00 96.69 115 GLN A O 1
ATOM 901 N N . LEU A 1 116 ? -9.066 0.060 2.968 1.00 98.38 116 LEU A N 1
ATOM 902 C CA . LEU A 1 116 ? -9.624 -1.035 2.171 1.00 98.38 116 LEU A CA 1
ATOM 903 C C . LEU A 1 116 ? -10.009 -0.564 0.764 1.00 98.38 116 LEU A C 1
ATOM 905 O O . LEU A 1 116 ? -9.712 -1.236 -0.224 1.00 98.38 116 LEU A O 1
ATOM 909 N N . THR A 1 117 ? -10.638 0.609 0.659 1.00 98.56 117 THR A N 1
ATOM 910 C CA . THR A 1 117 ? -11.039 1.194 -0.628 1.00 98.56 117 THR A CA 1
ATOM 911 C C . THR A 1 117 ? -9.827 1.456 -1.523 1.00 98.56 117 THR A C 1
ATOM 913 O O . THR A 1 117 ? -9.853 1.116 -2.708 1.00 98.56 117 THR A O 1
ATOM 916 N N . LEU A 1 118 ? -8.742 2.006 -0.972 1.00 98.12 118 LEU A N 1
ATOM 917 C CA . LEU A 1 118 ? -7.509 2.256 -1.722 1.00 98.12 118 LEU A CA 1
ATOM 918 C C . LEU A 1 118 ? -6.774 0.962 -2.096 1.00 98.12 118 LEU A C 1
ATOM 920 O O . LEU A 1 118 ? -6.291 0.846 -3.223 1.00 98.12 118 LEU A O 1
ATOM 924 N N . SER A 1 119 ? -6.755 -0.044 -1.222 1.00 97.94 119 SER A N 1
ATOM 925 C CA . SER A 1 119 ? -6.206 -1.369 -1.538 1.00 97.94 119 SER A CA 1
ATOM 926 C C . SER A 1 119 ? -6.996 -2.068 -2.652 1.00 97.94 119 SER A C 1
ATOM 928 O O . SER A 1 119 ? -6.404 -2.652 -3.562 1.00 97.94 119 SER A O 1
ATOM 930 N N . ILE A 1 120 ? -8.330 -1.957 -2.654 1.00 98.50 120 ILE A N 1
ATOM 931 C CA . ILE A 1 120 ? -9.184 -2.459 -3.743 1.00 98.50 120 ILE A CA 1
ATOM 932 C C . ILE A 1 120 ? -8.926 -1.684 -5.040 1.00 98.50 120 ILE A C 1
ATOM 934 O O . ILE A 1 120 ? -8.838 -2.297 -6.106 1.00 98.50 120 ILE A O 1
ATOM 938 N N . LEU A 1 121 ? -8.764 -0.359 -4.970 1.00 98.06 121 LEU A N 1
ATOM 939 C CA . LEU A 1 121 ? -8.396 0.461 -6.125 1.00 98.06 121 LEU A CA 1
ATOM 940 C C . LEU A 1 121 ? -7.049 0.017 -6.710 1.00 98.06 121 LEU A C 1
ATOM 942 O O . LEU A 1 121 ? -6.947 -0.166 -7.923 1.00 98.06 121 LEU A O 1
ATOM 946 N N . LEU A 1 122 ? -6.037 -0.218 -5.871 1.00 97.62 122 LEU A N 1
ATOM 947 C CA . LEU A 1 122 ? -4.738 -0.738 -6.302 1.00 97.62 122 LEU A CA 1
ATOM 948 C C . LEU A 1 122 ? -4.883 -2.100 -6.990 1.00 97.62 122 LEU A C 1
ATOM 950 O O . LEU A 1 122 ? -4.356 -2.298 -8.086 1.00 97.62 122 LEU A O 1
ATOM 954 N N . LEU A 1 123 ? -5.641 -3.021 -6.388 1.00 97.75 123 LEU A N 1
ATOM 955 C CA . LEU A 1 123 ? -5.906 -4.342 -6.959 1.00 97.75 123 LEU A CA 1
ATOM 956 C C . LEU A 1 123 ? -6.590 -4.236 -8.328 1.00 97.75 123 LEU A C 1
ATOM 958 O O . LEU A 1 123 ? -6.213 -4.932 -9.273 1.00 97.75 123 LEU A O 1
ATOM 962 N N . PHE A 1 124 ? -7.574 -3.344 -8.451 1.00 97.19 124 PHE A N 1
ATOM 963 C CA . PHE A 1 124 ? -8.285 -3.085 -9.697 1.00 97.19 124 PHE A CA 1
ATOM 964 C C . PHE A 1 124 ? -7.346 -2.527 -10.772 1.00 97.19 124 PHE A C 1
ATOM 966 O O . PHE A 1 124 ? -7.308 -3.055 -11.885 1.00 97.19 124 PHE A O 1
ATOM 973 N N . LEU A 1 125 ? -6.544 -1.511 -10.444 1.00 96.00 125 LEU A N 1
ATOM 974 C CA . LEU A 1 125 ? -5.584 -0.918 -11.376 1.00 96.00 125 LEU A CA 1
ATOM 975 C C . LEU A 1 125 ? -4.524 -1.926 -11.832 1.00 96.00 125 LEU A C 1
ATOM 977 O O . LEU A 1 125 ? -4.148 -1.912 -13.001 1.00 96.00 125 LEU A O 1
ATOM 981 N N . LEU A 1 126 ? -4.090 -2.840 -10.960 1.00 95.31 126 LEU A N 1
ATOM 982 C CA . LEU A 1 126 ? -3.180 -3.924 -11.337 1.00 95.31 126 LEU A CA 1
ATOM 983 C C . LEU A 1 126 ? -3.847 -4.958 -12.240 1.00 95.31 126 LEU A C 1
ATOM 985 O O . LEU A 1 126 ? -3.283 -5.324 -13.271 1.00 95.31 126 LEU A O 1
ATOM 989 N N . LYS A 1 127 ? -5.063 -5.396 -11.896 1.00 94.94 127 LYS A N 1
ATOM 990 C CA . LYS A 1 127 ? -5.834 -6.354 -12.700 1.00 94.94 127 LYS A CA 1
ATOM 991 C C . LYS A 1 127 ? -6.079 -5.834 -14.114 1.00 94.94 127 LYS A C 1
ATOM 993 O O . LYS A 1 127 ? -5.940 -6.577 -15.082 1.00 94.94 127 LYS A O 1
ATOM 998 N N . TYR A 1 128 ? -6.429 -4.556 -14.232 1.00 94.19 128 TYR A N 1
ATOM 999 C CA . TYR A 1 128 ? -6.751 -3.909 -15.501 1.00 94.19 128 TYR A CA 1
ATOM 1000 C C . TYR A 1 128 ? -5.600 -3.063 -16.050 1.00 94.19 128 TYR A C 1
ATOM 1002 O O . TYR A 1 128 ? -5.824 -2.219 -16.920 1.00 94.19 128 TYR A O 1
ATOM 1010 N N . ARG A 1 129 ? -4.357 -3.310 -15.613 1.00 90.31 129 ARG A N 1
ATOM 1011 C CA . ARG A 1 129 ? -3.193 -2.497 -16.001 1.00 90.31 129 ARG A CA 1
ATOM 1012 C C . ARG A 1 129 ? -3.024 -2.376 -17.512 1.00 90.31 129 ARG A C 1
ATOM 1014 O O . ARG A 1 129 ? -2.644 -1.319 -17.991 1.00 90.31 129 ARG A O 1
ATOM 1021 N N . MET A 1 130 ? -3.342 -3.433 -18.264 1.00 88.44 130 MET A N 1
ATOM 1022 C CA . MET A 1 130 ? -3.240 -3.438 -19.727 1.00 88.44 130 MET A CA 1
ATOM 1023 C C . MET A 1 130 ? -4.277 -2.515 -20.372 1.00 88.44 130 MET A C 1
ATOM 1025 O O . MET A 1 130 ? -3.981 -1.827 -21.343 1.00 88.44 130 MET A O 1
ATOM 1029 N N . ALA A 1 131 ? -5.486 -2.444 -19.814 1.00 89.56 131 ALA A N 1
ATOM 1030 C CA . ALA A 1 131 ? -6.497 -1.502 -20.280 1.00 89.56 131 ALA A CA 1
ATOM 1031 C C . ALA A 1 131 ? -6.100 -0.058 -19.932 1.00 89.56 131 ALA A C 1
ATOM 1033 O O . ALA A 1 131 ? -6.200 0.829 -20.778 1.00 89.56 131 ALA A O 1
ATOM 1034 N N . VAL A 1 132 ? -5.576 0.164 -18.720 1.00 87.12 132 VAL A N 1
ATOM 1035 C CA . VAL A 1 132 ? -5.051 1.470 -18.283 1.00 87.12 132 VAL A CA 1
ATOM 1036 C C . VAL A 1 132 ? -3.891 1.914 -19.178 1.00 87.12 132 VAL A C 1
ATOM 1038 O O . VAL A 1 132 ? -3.887 3.039 -19.667 1.00 87.12 132 VAL A O 1
ATOM 1041 N N . ALA A 1 133 ? -2.951 1.015 -19.467 1.00 86.44 133 ALA A N 1
ATOM 1042 C CA . ALA A 1 133 ? -1.856 1.214 -20.408 1.00 86.44 133 ALA A CA 1
ATOM 1043 C C . ALA A 1 133 ? -2.341 1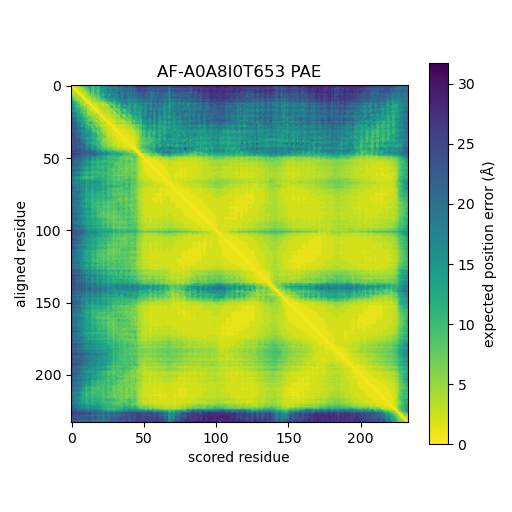.684 -21.780 1.00 86.44 133 ALA A C 1
ATOM 1045 O O . ALA A 1 133 ? -1.842 2.679 -22.307 1.00 86.44 133 ALA A O 1
ATOM 1046 N N . VAL A 1 134 ? -3.315 0.977 -22.360 1.00 86.31 134 VAL A N 1
ATOM 1047 C CA . VAL A 1 134 ? -3.891 1.317 -23.667 1.00 86.31 134 VAL A CA 1
ATOM 1048 C C . VAL A 1 134 ? -4.551 2.689 -23.632 1.00 86.31 134 VAL A C 1
ATOM 1050 O O . VAL A 1 134 ? -4.351 3.479 -24.553 1.00 86.31 134 VAL A O 1
ATOM 1053 N N . LEU A 1 135 ? -5.288 2.996 -22.564 1.00 86.31 135 LEU A N 1
ATOM 1054 C CA . LEU A 1 135 ? -5.962 4.280 -22.394 1.00 86.31 135 LEU A CA 1
ATOM 1055 C C . LEU A 1 135 ? -4.953 5.434 -22.291 1.00 86.31 135 LEU A C 1
ATOM 1057 O O . LEU A 1 135 ? -5.127 6.460 -22.948 1.00 86.31 135 LEU A O 1
ATOM 1061 N N . VAL A 1 136 ? -3.872 5.249 -21.529 1.00 83.81 136 VAL A N 1
ATOM 1062 C CA . VAL A 1 136 ? -2.827 6.264 -21.320 1.00 83.81 136 VAL A CA 1
ATOM 1063 C C . VAL A 1 136 ? -1.963 6.458 -22.570 1.00 83.81 136 VAL A C 1
ATOM 1065 O O . VAL A 1 136 ? -1.726 7.587 -22.991 1.00 83.81 136 VAL A O 1
ATOM 1068 N N . THR A 1 137 ? -1.519 5.372 -23.206 1.00 82.50 137 THR A N 1
ATOM 1069 C CA . THR A 1 137 ? -0.614 5.424 -24.373 1.00 82.50 137 THR A CA 1
ATOM 1070 C C . THR A 1 137 ? -1.339 5.572 -25.711 1.00 82.50 137 THR A C 1
ATOM 1072 O O . THR A 1 137 ? -0.697 5.725 -26.753 1.00 82.50 137 THR A O 1
ATOM 1075 N N . ARG A 1 138 ? -2.678 5.510 -25.712 1.00 82.81 138 ARG A N 1
ATOM 1076 C CA . ARG A 1 138 ? -3.528 5.446 -26.915 1.00 82.81 138 ARG A CA 1
ATOM 1077 C C . ARG A 1 138 ? -3.114 4.325 -27.880 1.00 82.81 138 ARG A C 1
ATOM 1079 O O . ARG A 1 138 ? -3.213 4.488 -29.093 1.00 82.81 138 ARG A O 1
ATOM 1086 N N . GLY A 1 139 ? -2.596 3.217 -27.343 1.00 74.06 139 GLY A N 1
ATOM 1087 C CA . GLY A 1 139 ? 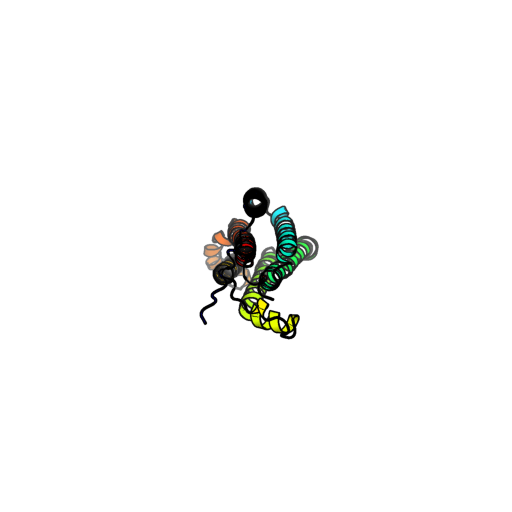-2.162 2.047 -28.114 1.00 74.06 139 GLY A CA 1
ATOM 1088 C C . GLY A 1 139 ? -0.881 2.236 -28.936 1.00 74.06 139 GLY A C 1
ATOM 1089 O O . GLY A 1 139 ? -0.597 1.412 -29.799 1.00 74.06 139 GLY A O 1
ATOM 1090 N N . LYS A 1 140 ? -0.104 3.302 -28.703 1.00 75.94 140 LYS A N 1
ATOM 1091 C CA . LYS A 1 140 ? 1.093 3.611 -29.507 1.00 75.94 140 LYS A CA 1
ATOM 1092 C C . LYS A 1 140 ? 2.350 2.829 -29.120 1.00 75.94 140 LYS A C 1
ATOM 1094 O O . LYS A 1 140 ? 3.318 2.877 -29.872 1.00 75.94 140 LYS A O 1
ATOM 1099 N N . SER A 1 141 ? 2.353 2.138 -27.980 1.00 72.44 141 SER A N 1
ATOM 1100 C CA . SER A 1 141 ? 3.540 1.440 -27.483 1.00 72.44 141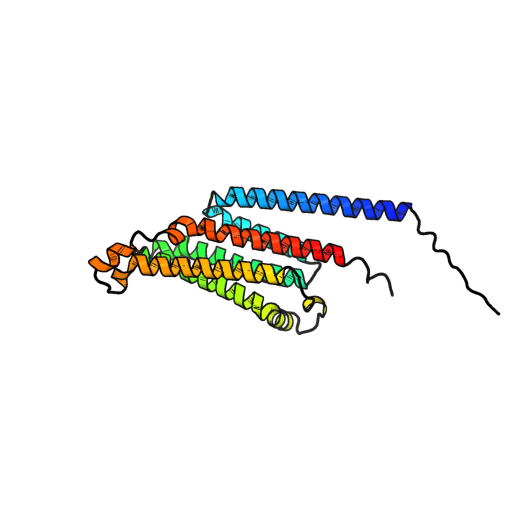 SER A CA 1
ATOM 1101 C C . SER A 1 141 ? 3.317 -0.061 -27.330 1.00 72.44 141 SER A C 1
ATOM 1103 O O . SER A 1 141 ? 2.465 -0.506 -26.561 1.00 72.44 141 SER A O 1
ATOM 1105 N N . ALA A 1 142 ? 4.111 -0.845 -28.064 1.00 72.75 142 ALA A N 1
ATOM 1106 C CA . ALA A 1 142 ? 4.100 -2.303 -28.000 1.00 72.75 142 ALA A CA 1
ATOM 1107 C C . ALA A 1 142 ? 4.829 -2.848 -26.756 1.00 72.75 142 ALA A C 1
ATOM 1109 O O . ALA A 1 142 ? 4.494 -3.931 -26.276 1.00 72.75 142 ALA A O 1
ATOM 1110 N N . SER A 1 143 ? 5.794 -2.097 -26.206 1.00 72.06 143 SER A N 1
ATOM 1111 C CA . SER A 1 143 ? 6.608 -2.520 -25.052 1.00 72.06 143 SER A CA 1
ATOM 1112 C C . SER A 1 143 ? 5.784 -2.638 -23.766 1.00 72.06 143 SER A C 1
ATOM 1114 O O . SER A 1 143 ? 6.097 -3.439 -22.885 1.00 72.06 143 SER A O 1
ATOM 1116 N N . VAL A 1 144 ? 4.676 -1.899 -23.682 1.00 71.31 144 VAL A N 1
ATOM 1117 C CA . VAL A 1 144 ? 3.770 -1.903 -22.528 1.00 71.31 144 VAL A CA 1
ATOM 1118 C C . VAL A 1 144 ? 2.998 -3.223 -22.394 1.00 71.31 144 VAL A C 1
ATOM 1120 O O . VAL A 1 144 ? 2.597 -3.594 -21.291 1.00 71.31 144 VAL A O 1
ATOM 1123 N N . PHE A 1 145 ? 2.842 -3.979 -23.485 1.00 71.81 145 PHE A N 1
ATOM 1124 C CA . PHE A 1 145 ? 2.185 -5.290 -23.469 1.00 71.81 145 PHE A CA 1
ATOM 1125 C C . PHE A 1 145 ? 3.112 -6.435 -23.070 1.00 71.81 145 PHE A C 1
ATOM 1127 O O . PHE A 1 145 ? 2.655 -7.569 -22.901 1.00 71.81 145 PHE A O 1
ATOM 1134 N N . GLU A 1 146 ? 4.410 -6.172 -22.913 1.00 79.25 146 GLU A N 1
ATOM 1135 C CA . GLU A 1 146 ? 5.336 -7.206 -22.490 1.00 79.25 146 GLU A CA 1
ATOM 1136 C C . GLU A 1 146 ? 4.985 -7.673 -21.070 1.00 79.25 146 GLU A C 1
ATOM 1138 O O . GLU A 1 146 ? 4.676 -6.887 -20.168 1.00 79.25 146 GLU A O 1
ATOM 1143 N N . LYS A 1 147 ? 5.009 -8.987 -20.851 1.00 78.62 147 LYS A N 1
ATOM 1144 C CA . LYS A 1 147 ? 4.668 -9.560 -19.551 1.00 78.62 147 LYS A CA 1
ATOM 1145 C C . LYS A 1 147 ? 5.784 -9.264 -18.550 1.00 78.62 147 LYS A C 1
ATOM 1147 O O . LYS A 1 147 ? 6.925 -9.683 -18.744 1.00 78.62 147 LYS A O 1
ATOM 1152 N N . ASN A 1 148 ? 5.466 -8.581 -17.457 1.00 83.19 148 ASN A N 1
ATOM 1153 C CA . ASN A 1 148 ? 6.390 -8.377 -16.354 1.00 83.19 148 ASN A CA 1
ATOM 1154 C C . ASN A 1 148 ? 6.228 -9.525 -15.346 1.00 83.19 148 ASN A C 1
ATOM 1156 O O . ASN A 1 148 ? 5.164 -9.746 -14.771 1.00 83.19 148 ASN A O 1
ATOM 1160 N N . HIS A 1 149 ? 7.304 -10.281 -15.116 1.00 84.75 149 HIS A N 1
ATOM 1161 C CA . HIS A 1 149 ? 7.287 -11.415 -14.187 1.00 84.75 149 HIS A CA 1
ATOM 1162 C C . HIS A 1 149 ? 6.989 -11.010 -12.733 1.00 84.75 149 HIS A C 1
ATOM 1164 O O . HIS A 1 149 ? 6.559 -11.858 -11.954 1.00 84.75 149 HIS A O 1
ATOM 1170 N N . ALA A 1 150 ? 7.175 -9.735 -12.372 1.00 89.44 150 ALA A N 1
ATOM 1171 C CA . ALA A 1 150 ? 6.846 -9.223 -11.045 1.00 89.44 150 ALA A CA 1
ATOM 1172 C C . ALA A 1 150 ? 5.331 -9.094 -10.799 1.00 89.44 150 ALA A C 1
ATOM 1174 O O . ALA A 1 150 ? 4.915 -9.055 -9.646 1.00 89.44 150 ALA A O 1
ATOM 1175 N N . GLU A 1 151 ? 4.492 -9.072 -11.842 1.00 91.19 151 GLU A N 1
ATOM 1176 C CA . GLU A 1 151 ? 3.043 -8.846 -11.702 1.00 91.19 151 GLU A CA 1
ATOM 1177 C C . GLU A 1 151 ? 2.335 -9.903 -10.865 1.00 91.19 151 GLU A C 1
ATOM 1179 O O . GLU A 1 151 ? 1.492 -9.558 -10.047 1.00 91.19 151 GLU A O 1
ATOM 1184 N N . GLY A 1 152 ? 2.662 -11.183 -11.068 1.00 94.00 152 GLY A N 1
ATOM 1185 C CA . GLY A 1 152 ? 2.015 -12.282 -10.349 1.00 94.00 152 GLY A CA 1
ATOM 1186 C C . GLY A 1 152 ? 2.217 -12.168 -8.834 1.00 94.00 152 GLY A C 1
ATOM 1187 O O . GLY A 1 152 ? 1.232 -12.089 -8.099 1.00 94.00 152 GLY A O 1
ATOM 1188 N N . PRO A 1 153 ? 3.473 -12.098 -8.353 1.00 95.88 153 PRO A N 1
ATOM 1189 C CA . PRO A 1 153 ? 3.750 -11.864 -6.939 1.00 95.88 153 PRO A CA 1
ATOM 1190 C C . PRO A 1 153 ? 3.166 -10.546 -6.410 1.00 95.88 153 PRO A C 1
ATOM 1192 O O . PRO A 1 153 ? 2.617 -10.537 -5.313 1.00 95.88 153 PRO A O 1
ATOM 1195 N N . LEU A 1 154 ? 3.225 -9.450 -7.180 1.00 96.12 154 LEU A N 1
ATOM 1196 C CA . LEU A 1 154 ? 2.631 -8.168 -6.775 1.00 96.12 154 LEU A CA 1
ATOM 1197 C C . LEU A 1 154 ? 1.115 -8.266 -6.597 1.00 96.12 154 LEU A C 1
ATOM 1199 O O . LEU A 1 154 ? 0.581 -7.747 -5.623 1.00 96.12 154 LEU A O 1
ATOM 1203 N N . TYR A 1 155 ? 0.422 -8.963 -7.496 1.00 96.69 155 TYR A N 1
ATOM 1204 C CA . TYR A 1 155 ? -1.016 -9.187 -7.388 1.00 96.69 155 TYR A CA 1
ATOM 1205 C C . TYR A 1 155 ? -1.372 -9.959 -6.111 1.00 96.69 155 TYR A C 1
ATOM 1207 O O . TYR A 1 155 ? -2.303 -9.577 -5.406 1.00 96.69 155 TYR A O 1
ATOM 1215 N N . LEU A 1 156 ? -0.605 -11.004 -5.776 1.00 97.81 156 LEU A N 1
ATOM 1216 C CA . LEU A 1 156 ? -0.785 -11.755 -4.530 1.00 97.81 156 LEU A CA 1
ATOM 1217 C C . LEU A 1 156 ? -0.555 -10.870 -3.297 1.00 97.81 156 LEU A C 1
ATOM 1219 O O . LEU A 1 156 ? -1.358 -10.901 -2.372 1.00 97.81 156 LEU A O 1
ATOM 1223 N N . LEU A 1 157 ? 0.510 -10.064 -3.288 1.00 97.31 157 LEU A N 1
ATOM 1224 C CA . LEU A 1 157 ? 0.813 -9.163 -2.172 1.00 97.31 157 LEU A CA 1
ATOM 1225 C C . LEU A 1 157 ? -0.281 -8.109 -1.970 1.00 97.31 157 LEU A C 1
ATOM 1227 O O . LEU A 1 157 ? -0.674 -7.845 -0.837 1.00 97.31 157 LEU A O 1
ATOM 1231 N N . VAL A 1 158 ? -0.818 -7.544 -3.054 1.00 97.94 158 VAL A N 1
ATOM 1232 C CA . VAL A 1 158 ? -1.935 -6.593 -2.974 1.00 97.94 158 VAL A CA 1
ATOM 1233 C C . VAL A 1 158 ? -3.225 -7.275 -2.525 1.00 97.94 158 VAL A C 1
ATOM 1235 O O . VAL A 1 158 ? -3.979 -6.691 -1.752 1.00 97.94 158 VAL A O 1
ATOM 1238 N N . LEU A 1 159 ? -3.465 -8.528 -2.918 1.00 98.25 159 LEU A N 1
ATOM 1239 C CA . LEU A 1 159 ? -4.580 -9.308 -2.381 1.00 98.25 159 LEU A CA 1
ATOM 1240 C C . LEU A 1 159 ? -4.445 -9.513 -0.862 1.00 98.25 159 LEU A C 1
ATOM 1242 O O . LEU A 1 159 ? -5.431 -9.385 -0.141 1.00 98.25 159 LEU A O 1
ATOM 1246 N N . THR A 1 160 ? -3.229 -9.766 -0.368 1.00 98.00 160 THR A N 1
ATOM 1247 C CA . THR A 1 160 ? -2.943 -9.837 1.072 1.00 98.00 160 THR A CA 1
ATOM 1248 C C . THR A 1 160 ? -3.213 -8.503 1.774 1.00 98.00 160 THR A C 1
ATOM 1250 O O . THR A 1 160 ? -3.802 -8.510 2.850 1.00 98.00 160 THR A O 1
ATOM 1253 N N . LEU A 1 161 ? -2.854 -7.361 1.169 1.00 97.38 161 LEU A N 1
ATOM 1254 C CA . LEU A 1 161 ? -3.187 -6.031 1.707 1.00 97.38 161 LEU A CA 1
ATOM 1255 C C . LEU A 1 161 ? -4.706 -5.835 1.834 1.00 97.38 161 LEU A C 1
ATOM 1257 O O . LEU A 1 161 ? -5.185 -5.472 2.904 1.00 97.38 161 LEU A O 1
ATOM 1261 N N . VAL A 1 162 ? -5.464 -6.152 0.777 1.00 98.50 162 VAL A N 1
ATOM 1262 C CA . VAL A 1 162 ? -6.939 -6.097 0.792 1.00 98.50 162 VAL A CA 1
ATOM 1263 C C . VAL A 1 162 ? -7.511 -6.987 1.893 1.00 98.50 162 VAL A C 1
ATOM 1265 O O . VAL A 1 162 ? -8.434 -6.580 2.594 1.00 98.50 162 VAL A O 1
ATOM 1268 N N . PHE A 1 163 ? -6.966 -8.192 2.064 1.00 98.38 163 PHE A N 1
ATOM 1269 C CA . PHE A 1 163 ? -7.402 -9.111 3.109 1.00 98.38 163 PHE A CA 1
ATOM 1270 C C . PHE A 1 163 ? -7.156 -8.551 4.515 1.00 98.38 163 PHE A C 1
ATOM 1272 O O . PHE A 1 163 ? -8.059 -8.601 5.344 1.00 98.38 163 PHE A O 1
ATOM 1279 N N . ILE A 1 164 ? -5.973 -7.987 4.782 1.00 97.88 164 ILE A N 1
ATOM 1280 C CA . ILE A 1 164 ? -5.646 -7.381 6.083 1.00 97.88 164 ILE A CA 1
ATOM 1281 C C . ILE A 1 164 ? -6.591 -6.215 6.390 1.00 97.88 164 ILE A C 1
ATOM 1283 O O . ILE A 1 164 ? -7.159 -6.169 7.480 1.00 97.88 164 ILE A O 1
ATOM 1287 N N . ASP A 1 165 ? -6.808 -5.317 5.425 1.00 97.75 165 ASP A N 1
ATOM 1288 C CA . ASP A 1 165 ? -7.707 -4.169 5.589 1.00 97.75 165 ASP A CA 1
ATOM 1289 C C . ASP A 1 165 ? -9.153 -4.612 5.844 1.00 97.75 165 ASP A C 1
ATOM 1291 O O . ASP A 1 165 ? -9.839 -4.075 6.715 1.00 97.75 165 ASP A O 1
ATOM 1295 N N . PHE A 1 166 ? -9.608 -5.636 5.117 1.00 98.38 166 PHE A N 1
ATOM 1296 C CA . PHE A 1 166 ? -10.933 -6.213 5.304 1.00 98.38 166 PHE A CA 1
ATOM 1297 C C . PHE A 1 166 ? -11.087 -6.841 6.692 1.00 98.38 166 PHE A C 1
ATOM 1299 O O . PHE A 1 166 ? -12.080 -6.587 7.369 1.00 98.38 166 PHE A O 1
ATOM 1306 N N . MET A 1 167 ? -10.105 -7.627 7.138 1.00 98.19 167 MET A N 1
ATOM 1307 C CA . MET A 1 167 ? -10.147 -8.271 8.450 1.00 98.19 167 MET A CA 1
ATOM 1308 C C . MET A 1 167 ? -10.110 -7.253 9.592 1.00 98.19 167 MET A C 1
ATOM 1310 O O . MET A 1 167 ? -10.864 -7.411 10.545 1.00 98.19 167 MET A O 1
ATOM 1314 N N . ALA A 1 168 ? -9.321 -6.182 9.478 1.00 97.31 168 ALA A N 1
ATOM 1315 C CA . ALA A 1 168 ? -9.303 -5.102 10.465 1.00 97.31 168 ALA A CA 1
ATOM 1316 C C . ALA A 1 168 ? -10.653 -4.371 10.551 1.00 97.31 168 ALA A C 1
ATOM 1318 O O . ALA A 1 168 ? -11.161 -4.115 11.644 1.00 97.31 168 ALA A O 1
ATOM 1319 N N . LEU A 1 169 ? -11.284 -4.102 9.403 1.00 97.69 169 LEU A N 1
ATOM 1320 C CA . LEU A 1 169 ? -12.621 -3.513 9.363 1.00 97.69 169 LEU A CA 1
ATOM 1321 C C . LEU A 1 169 ? -13.677 -4.449 9.977 1.00 97.69 169 LEU A C 1
ATOM 1323 O O . LEU A 1 169 ? -14.516 -4.005 10.761 1.00 97.69 169 LEU A O 1
ATOM 1327 N N . MET A 1 170 ? -13.626 -5.744 9.655 1.00 97.81 170 MET A N 1
ATOM 1328 C CA . MET A 1 170 ? -14.529 -6.746 10.226 1.00 97.81 170 MET A CA 1
ATOM 1329 C C . MET A 1 170 ? -14.340 -6.902 11.734 1.00 97.81 170 MET A C 1
ATOM 1331 O O . MET A 1 170 ? -15.324 -6.980 12.466 1.00 97.81 170 MET A O 1
ATOM 1335 N N . GLU A 1 171 ? -13.098 -6.903 12.210 1.00 97.12 171 GLU A N 1
ATOM 1336 C CA . GLU A 1 171 ? -12.782 -6.945 13.634 1.00 97.12 171 GLU A CA 1
ATOM 1337 C C . GLU A 1 171 ? -13.331 -5.711 14.362 1.00 97.12 171 GLU A C 1
ATOM 1339 O O . GLU A 1 171 ? -13.949 -5.847 15.417 1.00 97.12 171 GLU A O 1
ATOM 1344 N N . ASN A 1 172 ? -13.236 -4.518 13.762 1.00 96.75 172 ASN A N 1
ATOM 1345 C CA . ASN A 1 172 ? -13.863 -3.316 14.312 1.00 96.75 172 ASN A CA 1
ATOM 1346 C C . ASN A 1 172 ? -15.391 -3.460 14.448 1.00 96.75 172 ASN A C 1
ATOM 1348 O O . ASN A 1 172 ? -15.952 -3.035 15.458 1.00 96.75 172 ASN A O 1
ATOM 1352 N N . PHE A 1 173 ? -16.072 -4.089 13.483 1.00 97.31 173 PHE A N 1
ATOM 1353 C CA . PHE A 1 173 ? -17.506 -4.379 13.605 1.00 97.31 173 PHE A CA 1
ATOM 1354 C C . PHE A 1 173 ? -17.813 -5.418 14.688 1.00 97.31 173 PHE A C 1
ATOM 1356 O O . PHE A 1 173 ? -18.762 -5.231 15.447 1.00 97.31 173 PHE A O 1
ATOM 1363 N N . LEU A 1 174 ? -17.010 -6.480 14.795 1.00 96.94 174 LEU A N 1
ATOM 1364 C CA . LEU A 1 174 ? -17.181 -7.522 15.813 1.00 96.94 174 LEU A CA 1
ATOM 1365 C C . LEU A 1 174 ? -17.012 -6.971 17.233 1.00 96.94 174 LEU A C 1
ATOM 1367 O O . LEU A 1 174 ? -17.811 -7.278 18.116 1.00 96.94 174 LEU A O 1
ATOM 1371 N N . ARG A 1 175 ? -16.022 -6.102 17.448 1.00 95.12 175 ARG A N 1
ATOM 1372 C CA . ARG A 1 175 ? -15.793 -5.458 18.750 1.00 95.12 175 ARG A CA 1
ATOM 1373 C C . ARG A 1 175 ? -16.899 -4.477 19.125 1.00 95.12 175 ARG A C 1
ATOM 1375 O O . ARG A 1 175 ? -17.171 -4.282 20.300 1.00 95.12 175 ARG A O 1
ATOM 1382 N N . ASN A 1 176 ? -17.564 -3.882 18.139 1.00 96.38 176 ASN A N 1
ATOM 1383 C CA . ASN A 1 176 ? -18.575 -2.849 18.356 1.00 96.38 176 ASN A CA 1
ATOM 1384 C C . ASN A 1 176 ? -19.990 -3.324 17.995 1.00 96.38 176 ASN A C 1
ATOM 1386 O O . ASN A 1 176 ? -20.832 -2.522 17.596 1.00 96.38 176 ASN A O 1
ATOM 1390 N N . MET A 1 177 ? -20.291 -4.617 18.150 1.00 96.31 177 MET A N 1
ATOM 1391 C CA . MET A 1 177 ? -21.617 -5.164 17.827 1.00 96.31 177 MET A CA 1
ATOM 1392 C C . MET A 1 177 ? -22.770 -4.523 18.613 1.00 96.31 177 MET A C 1
ATOM 1394 O O . MET A 1 177 ? -23.902 -4.514 18.133 1.00 96.31 177 MET A O 1
ATOM 1398 N N . GLU A 1 178 ? -22.504 -3.951 19.788 1.00 96.44 178 GLU A N 1
ATOM 1399 C CA . GLU A 1 178 ? -23.501 -3.173 20.535 1.00 96.44 178 GLU A CA 1
ATOM 1400 C C . GLU A 1 178 ? -24.021 -1.968 19.732 1.00 96.44 178 GLU A C 1
ATOM 1402 O O . GLU A 1 178 ? -25.222 -1.704 19.717 1.00 96.44 178 GLU A O 1
ATOM 1407 N N . HIS A 1 179 ? -23.149 -1.314 18.952 1.00 94.94 179 HIS A N 1
ATOM 1408 C CA . HIS A 1 179 ? -23.513 -0.209 18.062 1.00 94.94 179 HIS A CA 1
ATOM 1409 C C . HIS A 1 179 ? -24.358 -0.686 16.869 1.00 94.94 179 HIS A C 1
ATOM 1411 O O . HIS A 1 179 ? -25.045 0.111 16.235 1.00 94.94 179 HIS A O 1
ATOM 1417 N N . LEU A 1 180 ? -24.343 -1.993 16.581 1.00 94.94 180 LEU A N 1
ATOM 1418 C CA . LEU A 1 180 ? -25.170 -2.649 15.565 1.00 94.94 180 LEU A CA 1
ATOM 1419 C C . LEU A 1 180 ? -26.496 -3.190 16.137 1.00 94.94 180 LEU A C 1
ATOM 1421 O O . LEU A 1 180 ? -27.248 -3.851 15.421 1.00 94.94 180 LEU A O 1
ATOM 1425 N N . GLY A 1 181 ? -26.797 -2.922 17.415 1.00 96.06 181 GLY A N 1
ATOM 1426 C CA . GLY A 1 181 ? -28.038 -3.333 18.079 1.00 96.06 181 GLY A CA 1
ATOM 1427 C C . GLY A 1 181 ? -28.003 -4.732 18.702 1.00 96.06 181 GLY A C 1
ATOM 1428 O O . GLY A 1 181 ? -29.044 -5.248 19.114 1.00 96.06 181 GLY A O 1
ATOM 1429 N N . VAL A 1 182 ? -26.829 -5.364 18.788 1.00 97.00 182 VAL A N 1
ATOM 1430 C CA . VAL A 1 182 ? -26.665 -6.637 19.502 1.00 97.00 182 VAL A CA 1
ATOM 1431 C C . VAL A 1 182 ? -26.679 -6.382 21.010 1.00 97.00 182 VAL A C 1
ATOM 1433 O O . VAL A 1 182 ? -26.101 -5.412 21.493 1.00 97.00 182 VAL A O 1
ATOM 1436 N N . LYS A 1 183 ? -27.328 -7.268 21.776 1.00 97.44 183 LYS A N 1
ATOM 1437 C CA . LYS A 1 183 ? -27.345 -7.180 23.243 1.00 97.44 183 LYS A CA 1
ATOM 1438 C C . LYS A 1 183 ? -25.924 -7.241 23.808 1.00 97.44 183 LYS A C 1
ATOM 1440 O O . LYS A 1 183 ? -25.142 -8.111 23.424 1.00 97.44 183 LYS A O 1
ATOM 1445 N N . GLU A 1 184 ? -25.639 -6.380 24.780 1.00 96.50 184 GLU A N 1
ATOM 1446 C CA . GLU A 1 184 ? -24.317 -6.230 25.403 1.00 96.50 184 GLU A CA 1
ATOM 1447 C C . GLU A 1 184 ? -23.744 -7.559 25.928 1.00 96.50 184 GLU A C 1
ATOM 1449 O O . GLU A 1 184 ? -22.575 -7.861 25.713 1.00 96.50 184 GLU A O 1
ATOM 1454 N N . GLU A 1 185 ? -24.576 -8.406 26.542 1.00 96.44 185 GLU A N 1
ATOM 1455 C CA . GLU A 1 185 ? -24.168 -9.727 27.050 1.00 96.44 185 GLU A CA 1
ATOM 1456 C C . GLU A 1 185 ? -23.559 -10.625 25.963 1.00 96.44 185 GLU A C 1
ATOM 1458 O O . GLU A 1 185 ? -22.622 -11.375 26.226 1.00 96.44 185 GLU A O 1
ATOM 1463 N N . THR A 1 186 ? -24.072 -10.539 24.732 1.00 95.12 186 THR A N 1
ATOM 1464 C CA . THR A 1 186 ? -23.542 -11.282 23.580 1.00 95.12 186 THR A CA 1
ATOM 1465 C C . THR A 1 186 ? -22.338 -10.570 22.965 1.00 95.12 186 THR A C 1
ATOM 1467 O O . THR A 1 186 ? -21.381 -11.227 22.561 1.00 95.12 186 THR A O 1
ATOM 1470 N N . ALA A 1 187 ? -22.358 -9.235 22.915 1.00 96.00 187 ALA A N 1
ATOM 1471 C CA . ALA A 1 187 ? -21.271 -8.433 22.353 1.00 96.00 187 ALA A CA 1
ATOM 1472 C C . ALA A 1 187 ? -19.967 -8.543 23.161 1.00 96.00 187 ALA A C 1
ATOM 1474 O O . ALA A 1 187 ? -18.894 -8.629 22.567 1.00 96.00 187 ALA A O 1
ATOM 1475 N N . LYS A 1 188 ? -20.063 -8.647 24.494 1.00 96.00 188 LYS A N 1
ATOM 1476 C CA . LYS A 1 188 ? -18.925 -8.768 25.423 1.00 96.00 188 LYS A CA 1
ATOM 1477 C C . LYS A 1 188 ? -17.933 -9.870 25.070 1.00 96.00 188 LYS A C 1
ATOM 1479 O O . LYS A 1 188 ? -16.737 -9.697 25.264 1.00 96.00 188 LYS A O 1
ATOM 1484 N N . VAL A 1 189 ? -18.413 -10.985 24.520 1.00 95.88 189 VAL A N 1
ATOM 1485 C CA . VAL A 1 189 ? -17.560 -12.119 24.126 1.00 95.88 189 VAL A CA 1
ATOM 1486 C C . VAL A 1 189 ? -16.571 -11.734 23.015 1.00 95.88 189 VAL A C 1
ATOM 1488 O O . VAL A 1 189 ? -15.504 -12.331 22.909 1.00 95.88 189 VAL A O 1
ATOM 1491 N N . PHE A 1 190 ? -16.902 -10.728 22.203 1.00 95.75 190 PHE A N 1
ATOM 1492 C CA . PHE A 1 190 ? -16.124 -10.322 21.031 1.00 95.75 190 PHE A CA 1
ATOM 1493 C C . PHE A 1 190 ? -15.253 -9.080 21.260 1.00 95.75 190 PHE A C 1
ATOM 1495 O O . PHE A 1 190 ? -14.487 -8.712 20.372 1.00 95.75 190 PHE A O 1
ATOM 1502 N N . TRP A 1 191 ? -15.320 -8.443 22.433 1.00 94.25 191 TRP A N 1
ATOM 1503 C CA . TRP A 1 191 ? -14.518 -7.251 22.747 1.00 94.25 191 TRP A CA 1
ATOM 1504 C C . TRP A 1 191 ? -13.009 -7.516 22.755 1.00 94.25 191 TRP A C 1
ATOM 1506 O O . TRP A 1 191 ? -12.234 -6.644 22.360 1.00 94.25 191 TRP A O 1
ATOM 1516 N N . GLU A 1 192 ? -12.621 -8.735 23.130 1.00 94.06 192 GLU A N 1
ATOM 1517 C CA . GLU A 1 192 ? -11.228 -9.190 23.240 1.00 94.06 192 GLU A CA 1
ATOM 1518 C C . GLU A 1 192 ? -10.620 -9.642 21.900 1.00 94.06 192 GLU A C 1
ATOM 1520 O O . GLU A 1 192 ? -9.459 -10.043 21.835 1.00 94.06 192 GLU A O 1
ATOM 1525 N N . VAL A 1 193 ? -11.385 -9.615 20.803 1.00 94.56 193 VAL A N 1
ATOM 1526 C CA . VAL A 1 193 ? -10.858 -9.952 19.475 1.00 94.56 193 VAL A CA 1
ATOM 1527 C C . VAL A 1 193 ? -10.123 -8.730 18.928 1.00 94.56 193 VAL A C 1
ATOM 1529 O O . VAL A 1 193 ? -10.754 -7.865 18.332 1.00 94.56 193 VAL A O 1
ATOM 1532 N N . THR A 1 194 ? -8.809 -8.640 19.159 1.00 93.69 194 THR A N 1
ATOM 1533 C CA . THR A 1 194 ? -7.994 -7.452 18.815 1.00 93.69 194 THR A CA 1
ATOM 1534 C C . THR A 1 194 ? -6.787 -7.737 17.917 1.00 93.69 194 THR A C 1
ATOM 1536 O O . THR A 1 194 ? -5.921 -6.881 17.745 1.00 93.69 194 THR A O 1
ATOM 1539 N N . PHE A 1 195 ? -6.685 -8.933 17.330 1.00 95.19 195 PHE A N 1
ATOM 1540 C CA . PHE A 1 195 ? -5.486 -9.335 16.593 1.00 95.19 195 PHE A CA 1
ATOM 1541 C C . PHE A 1 195 ? -5.179 -8.423 15.396 1.00 95.19 195 PHE A C 1
ATOM 1543 O O . PHE A 1 195 ? -4.054 -7.934 15.265 1.00 95.19 195 PHE A O 1
ATOM 1550 N N . PHE A 1 196 ? -6.149 -8.189 14.510 1.00 93.81 196 PHE A N 1
ATOM 1551 C CA . PHE A 1 196 ? -5.921 -7.337 13.344 1.00 93.81 196 PHE A CA 1
ATOM 1552 C C . PHE A 1 196 ? -5.842 -5.869 13.723 1.00 93.81 196 PHE A C 1
ATOM 1554 O O . PHE A 1 196 ? -5.117 -5.140 13.059 1.00 93.81 196 PHE A O 1
ATOM 1561 N N . TYR A 1 197 ? -6.543 -5.451 14.772 1.00 88.81 197 TYR A N 1
ATOM 1562 C CA . TYR A 1 197 ? -6.517 -4.095 15.294 1.00 88.81 197 TYR A CA 1
ATOM 1563 C C . TYR A 1 197 ? -5.141 -3.735 15.876 1.00 88.81 197 TYR A C 1
ATOM 1565 O O . TYR A 1 197 ? -4.540 -2.745 15.457 1.00 88.81 197 TYR A O 1
ATOM 1573 N N . ASP A 1 198 ? -4.604 -4.565 16.774 1.00 89.62 198 ASP A N 1
ATOM 1574 C CA . ASP A 1 198 ? -3.350 -4.296 17.490 1.00 89.62 198 ASP A CA 1
ATOM 1575 C C . ASP A 1 198 ? -2.125 -4.429 16.577 1.00 89.62 198 ASP A C 1
ATOM 1577 O O . ASP A 1 198 ? -1.187 -3.632 16.645 1.00 89.62 198 ASP A O 1
ATOM 1581 N N . TYR A 1 199 ? -2.132 -5.422 15.683 1.00 92.19 199 TYR A N 1
ATOM 1582 C CA . TYR A 1 199 ? -1.009 -5.696 14.784 1.00 92.19 199 TYR A CA 1
ATOM 1583 C C . TYR A 1 199 ? -1.185 -5.099 13.387 1.00 92.19 199 TYR A C 1
ATOM 1585 O O . TYR A 1 199 ? -0.375 -5.382 12.503 1.00 92.19 199 TYR A O 1
ATOM 1593 N N . PHE A 1 200 ? -2.192 -4.248 13.175 1.00 91.94 200 PHE A N 1
ATOM 1594 C CA . PHE A 1 200 ? -2.572 -3.731 11.861 1.00 91.94 200 PHE A CA 1
ATOM 1595 C C . PHE A 1 200 ? -1.391 -3.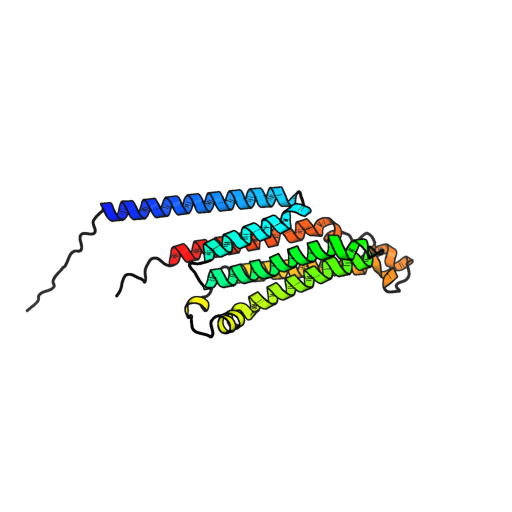166 11.058 1.00 91.94 200 PHE A C 1
ATOM 1597 O O . PHE A 1 200 ? -1.091 -3.617 9.950 1.00 91.94 200 PHE A O 1
ATOM 1604 N N . ALA A 1 201 ? -0.676 -2.204 11.649 1.00 90.19 201 ALA A N 1
ATOM 1605 C CA . ALA A 1 201 ? 0.445 -1.526 11.004 1.00 90.19 201 ALA A CA 1
ATOM 1606 C C . ALA A 1 201 ? 1.580 -2.502 10.654 1.00 90.19 201 ALA A C 1
ATOM 1608 O O . ALA A 1 201 ? 2.187 -2.419 9.584 1.00 90.19 201 ALA A O 1
ATOM 1609 N N . TYR A 1 202 ? 1.843 -3.476 11.528 1.00 89.50 202 TYR A N 1
ATOM 1610 C CA . TYR A 1 202 ? 2.864 -4.491 11.291 1.00 89.50 202 TYR A CA 1
ATOM 1611 C C . TYR A 1 202 ? 2.452 -5.451 10.169 1.00 89.50 202 TYR A C 1
ATOM 1613 O O . TYR A 1 202 ? 3.204 -5.647 9.214 1.00 89.50 202 TYR A O 1
ATOM 1621 N N . LEU A 1 203 ? 1.233 -5.991 10.238 1.00 92.25 203 LEU A N 1
ATOM 1622 C CA . LEU A 1 203 ? 0.694 -6.909 9.237 1.00 92.25 203 LEU A CA 1
ATOM 1623 C C . LEU A 1 203 ? 0.676 -6.272 7.848 1.00 92.25 203 LEU A C 1
ATOM 1625 O O . LEU A 1 203 ? 0.993 -6.952 6.876 1.00 92.25 203 LEU A O 1
ATOM 1629 N N . LYS A 1 204 ? 0.354 -4.977 7.755 1.00 91.31 204 LYS A N 1
ATOM 1630 C CA . LYS A 1 204 ? 0.282 -4.238 6.491 1.00 91.31 204 LYS A CA 1
ATOM 1631 C C . LYS A 1 204 ? 1.648 -3.797 5.958 1.00 91.31 204 LYS A C 1
ATOM 1633 O O . LYS A 1 204 ? 1.883 -3.853 4.750 1.00 91.31 204 LYS A O 1
ATOM 1638 N N . SER A 1 205 ? 2.569 -3.390 6.831 1.00 90.25 205 SER A N 1
ATOM 1639 C CA . SER A 1 205 ? 3.889 -2.899 6.409 1.00 90.25 205 SER A CA 1
ATOM 1640 C C . SER A 1 205 ? 4.726 -3.971 5.708 1.00 90.25 205 SER A C 1
ATOM 1642 O O . SER A 1 205 ? 5.361 -3.679 4.697 1.00 90.25 205 SER A O 1
ATOM 1644 N N . VAL A 1 206 ? 4.683 -5.227 6.164 1.00 89.69 206 VAL A N 1
ATOM 1645 C CA . VAL A 1 206 ? 5.439 -6.338 5.558 1.00 89.69 206 VAL A CA 1
ATOM 1646 C C . VAL A 1 206 ? 5.104 -6.551 4.067 1.00 89.69 206 VAL A C 1
ATOM 1648 O O . VAL A 1 206 ? 6.015 -6.443 3.241 1.00 89.69 206 VAL A O 1
ATOM 1651 N N . PRO A 1 207 ? 3.847 -6.821 3.658 1.00 93.88 207 PRO A N 1
ATOM 1652 C CA . PRO A 1 207 ? 3.494 -6.972 2.249 1.00 93.88 207 PRO A CA 1
ATOM 1653 C C . PRO A 1 207 ? 3.714 -5.687 1.442 1.00 93.88 207 PRO A C 1
ATOM 1655 O O . PRO A 1 207 ? 4.073 -5.777 0.269 1.00 93.88 207 PRO A O 1
ATOM 1658 N N . LEU A 1 208 ? 3.576 -4.502 2.048 1.00 93.31 208 LEU A N 1
ATOM 1659 C CA . LEU A 1 208 ? 3.882 -3.238 1.373 1.00 93.31 208 LEU A CA 1
ATOM 1660 C C . LEU A 1 208 ? 5.372 -3.127 1.017 1.00 93.31 208 LEU A C 1
ATOM 1662 O O . LEU A 1 208 ? 5.722 -2.801 -0.118 1.00 93.31 208 LEU A O 1
ATOM 1666 N N . LEU A 1 209 ? 6.259 -3.465 1.953 1.00 90.12 209 LEU A N 1
ATOM 1667 C CA . LEU A 1 209 ? 7.701 -3.493 1.711 1.00 90.12 209 LEU A CA 1
ATOM 1668 C C . LEU A 1 209 ? 8.085 -4.543 0.674 1.00 90.12 209 LEU A C 1
ATOM 1670 O O . LEU A 1 209 ? 8.919 -4.278 -0.193 1.00 90.12 209 LEU A O 1
ATOM 1674 N N . LEU A 1 210 ? 7.443 -5.711 0.714 1.00 91.56 210 LEU A N 1
ATOM 1675 C CA . LEU A 1 210 ? 7.617 -6.729 -0.316 1.00 91.56 210 LEU A CA 1
ATOM 1676 C C . LEU A 1 210 ? 7.151 -6.228 -1.689 1.00 91.56 210 LEU A C 1
ATOM 1678 O O . LEU A 1 210 ? 7.820 -6.521 -2.676 1.00 91.56 210 LEU A O 1
ATOM 1682 N N . CYS A 1 211 ? 6.083 -5.426 -1.779 1.00 95.25 211 CYS A N 1
ATOM 1683 C CA . CYS A 1 211 ? 5.678 -4.797 -3.039 1.00 95.25 211 CYS A CA 1
ATOM 1684 C C . CYS A 1 211 ? 6.780 -3.881 -3.587 1.00 95.25 211 CYS A C 1
ATOM 1686 O O . CYS A 1 211 ? 7.160 -4.011 -4.750 1.00 95.25 211 CYS A O 1
ATOM 1688 N N . ILE A 1 212 ? 7.346 -3.003 -2.755 1.00 92.94 212 ILE A N 1
ATOM 1689 C CA . ILE A 1 212 ? 8.441 -2.099 -3.152 1.00 92.94 212 ILE A CA 1
ATOM 1690 C C . ILE A 1 212 ? 9.666 -2.904 -3.606 1.00 92.94 212 ILE A C 1
ATOM 1692 O O . ILE A 1 212 ? 10.241 -2.627 -4.661 1.00 92.94 212 ILE A O 1
ATOM 1696 N N . ALA A 1 213 ? 10.041 -3.938 -2.850 1.00 90.62 213 ALA A N 1
ATOM 1697 C CA . ALA A 1 213 ? 11.150 -4.818 -3.199 1.00 90.62 213 ALA A CA 1
ATOM 1698 C C . ALA A 1 213 ? 10.900 -5.555 -4.526 1.00 90.62 213 ALA A C 1
ATOM 1700 O O . ALA A 1 213 ? 11.794 -5.630 -5.367 1.00 90.62 213 ALA A O 1
ATOM 1701 N N . MET A 1 214 ? 9.682 -6.052 -4.758 1.00 93.31 214 MET A N 1
ATOM 1702 C CA . MET A 1 214 ? 9.307 -6.727 -6.003 1.00 93.31 214 MET A CA 1
ATOM 1703 C C . MET A 1 214 ? 9.297 -5.783 -7.206 1.00 93.31 214 MET A C 1
ATOM 1705 O O . MET A 1 214 ? 9.753 -6.180 -8.278 1.00 93.31 214 MET A O 1
ATOM 1709 N N . LEU A 1 215 ? 8.835 -4.539 -7.043 1.00 93.69 215 LEU A N 1
ATOM 1710 C CA . LEU A 1 215 ? 8.927 -3.506 -8.081 1.00 93.69 215 LEU A CA 1
ATOM 1711 C C . LEU A 1 215 ? 10.388 -3.239 -8.446 1.00 93.69 215 LEU A C 1
ATOM 1713 O O . LEU A 1 215 ? 10.752 -3.266 -9.621 1.00 93.69 215 LEU A O 1
ATOM 1717 N N . TYR A 1 216 ? 11.243 -3.072 -7.437 1.00 91.44 216 TYR A N 1
ATOM 1718 C CA . TYR A 1 216 ? 12.673 -2.879 -7.637 1.00 91.44 216 TYR A CA 1
ATOM 1719 C C . TYR A 1 216 ? 13.335 -4.052 -8.370 1.00 91.44 216 TYR A C 1
ATOM 1721 O O . TYR A 1 216 ? 14.037 -3.856 -9.364 1.00 91.44 216 TYR A O 1
ATOM 1729 N N . VAL A 1 217 ? 13.093 -5.283 -7.911 1.00 90.19 217 VAL A N 1
ATOM 1730 C CA . VAL A 1 217 ? 13.609 -6.497 -8.557 1.00 90.19 217 VAL A CA 1
ATOM 1731 C C . VAL A 1 217 ? 13.101 -6.595 -9.996 1.00 90.19 217 VAL A C 1
ATOM 1733 O O . VAL A 1 217 ? 13.885 -6.910 -10.890 1.00 90.19 217 VAL A O 1
ATOM 1736 N N . GLY A 1 218 ? 11.827 -6.274 -10.242 1.00 90.56 218 GLY A N 1
ATOM 1737 C CA . GLY A 1 218 ? 11.235 -6.229 -11.579 1.00 90.56 218 GLY A CA 1
ATOM 1738 C C . GLY A 1 218 ? 11.980 -5.284 -12.522 1.00 90.56 218 GLY A C 1
ATOM 1739 O O . GLY A 1 218 ? 12.341 -5.693 -13.629 1.00 90.56 218 GLY A O 1
ATOM 1740 N N . ILE A 1 219 ? 12.294 -4.070 -12.054 1.00 90.38 219 ILE A N 1
ATOM 1741 C CA . ILE A 1 219 ? 13.093 -3.085 -12.798 1.00 90.38 219 ILE A CA 1
ATOM 1742 C C . ILE A 1 219 ? 14.485 -3.657 -13.100 1.00 90.38 219 ILE A C 1
ATOM 1744 O O . ILE A 1 219 ? 14.877 -3.747 -14.262 1.00 90.38 219 ILE A O 1
ATOM 1748 N N . VAL A 1 220 ? 15.216 -4.124 -12.079 1.00 88.00 220 VAL A N 1
ATOM 1749 C CA . VAL A 1 220 ? 16.595 -4.629 -12.235 1.00 88.00 220 VAL A CA 1
ATOM 1750 C C . VAL A 1 220 ? 16.671 -5.818 -13.196 1.00 88.00 220 VAL A C 1
ATOM 1752 O O . VAL A 1 220 ? 17.585 -5.889 -14.023 1.00 88.00 220 VAL A O 1
ATOM 1755 N N . VAL A 1 221 ? 15.732 -6.763 -13.105 1.00 87.50 221 VAL A N 1
ATOM 1756 C CA . VAL A 1 221 ? 15.691 -7.940 -13.983 1.00 87.50 221 VAL A CA 1
ATOM 1757 C C . VAL A 1 221 ? 15.446 -7.527 -15.433 1.00 87.50 221 VAL A C 1
ATOM 1759 O O . VAL A 1 221 ? 16.103 -8.067 -16.325 1.00 87.50 221 VAL A O 1
ATOM 1762 N N . ARG A 1 222 ? 14.556 -6.559 -15.683 1.00 84.12 222 ARG A N 1
ATOM 1763 C CA . ARG A 1 222 ? 14.274 -6.072 -17.041 1.00 84.12 222 ARG A CA 1
ATOM 1764 C C . ARG A 1 222 ? 15.444 -5.287 -17.617 1.00 84.12 222 ARG A C 1
ATOM 1766 O O . ARG A 1 222 ? 15.880 -5.622 -18.712 1.00 84.12 222 ARG A O 1
ATOM 1773 N N . THR A 1 223 ? 16.061 -4.380 -16.858 1.00 81.88 223 THR A N 1
ATOM 1774 C CA . THR A 1 223 ? 17.251 -3.634 -17.313 1.00 81.88 223 THR A CA 1
ATOM 1775 C C . THR A 1 223 ? 18.408 -4.554 -17.732 1.00 81.88 223 THR A C 1
ATOM 1777 O O . THR A 1 223 ? 19.189 -4.205 -18.613 1.00 81.88 223 THR A O 1
ATOM 1780 N N . ARG A 1 224 ? 18.532 -5.750 -17.136 1.00 76.94 224 ARG A N 1
ATOM 1781 C CA . ARG A 1 224 ?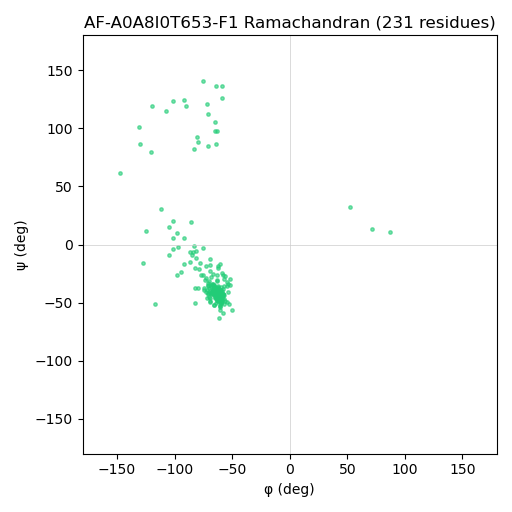 19.560 -6.739 -17.518 1.00 76.94 224 ARG A CA 1
ATOM 1782 C C . ARG A 1 224 ? 19.230 -7.541 -18.780 1.00 76.94 224 ARG A C 1
ATOM 1784 O O . ARG A 1 224 ? 20.151 -8.106 -19.362 1.00 76.94 224 ARG A O 1
ATOM 1791 N N . ARG A 1 225 ? 17.958 -7.628 -19.185 1.00 70.75 225 ARG A N 1
ATOM 1792 C CA . ARG A 1 225 ? 17.510 -8.411 -20.354 1.00 70.75 225 ARG A CA 1
ATOM 1793 C C . ARG A 1 225 ? 17.467 -7.609 -21.655 1.00 70.75 225 ARG A C 1
ATOM 1795 O O . ARG A 1 225 ? 17.501 -8.215 -22.719 1.00 70.75 225 ARG A O 1
ATOM 1802 N N . THR A 1 226 ? 17.491 -6.279 -21.592 1.00 60.91 226 THR A N 1
ATOM 1803 C CA . THR A 1 226 ? 17.470 -5.401 -22.774 1.00 60.91 226 THR A CA 1
ATOM 1804 C C . THR A 1 226 ? 18.773 -5.263 -23.608 1.00 60.91 226 THR A C 1
ATOM 1806 O O . THR A 1 226 ? 18.703 -4.576 -24.623 1.00 60.91 226 THR A O 1
ATOM 1809 N N . PRO A 1 227 ? 19.964 -5.847 -23.316 1.00 49.41 227 PRO A N 1
ATOM 1810 C CA . PRO A 1 227 ? 21.187 -5.411 -24.004 1.00 49.41 227 PRO A CA 1
ATOM 1811 C C . PRO A 1 227 ? 21.504 -6.062 -25.373 1.00 49.41 227 PRO A C 1
ATOM 1813 O O . PRO A 1 227 ? 22.665 -6.016 -25.757 1.00 49.41 227 PRO A O 1
ATOM 1816 N N . ILE A 1 228 ? 20.570 -6.681 -26.119 1.00 46.53 228 ILE A N 1
ATOM 1817 C CA . ILE A 1 228 ? 20.959 -7.484 -27.315 1.00 46.53 228 ILE A CA 1
ATOM 1818 C C . ILE A 1 228 ? 20.241 -7.137 -28.639 1.00 46.53 228 ILE A C 1
ATOM 1820 O O . ILE A 1 228 ? 20.755 -7.490 -29.691 1.00 46.53 228 ILE A O 1
ATOM 1824 N N . GLN A 1 229 ? 19.126 -6.401 -28.662 1.00 46.81 229 GLN A N 1
ATOM 1825 C CA . GLN A 1 229 ? 18.380 -6.187 -29.925 1.00 46.81 229 GLN A CA 1
ATOM 1826 C C . GLN A 1 229 ? 18.591 -4.828 -30.618 1.00 46.81 229 GLN A C 1
ATOM 1828 O O . GLN A 1 229 ? 17.927 -4.555 -31.610 1.00 46.81 229 GLN A O 1
ATOM 1833 N N . ALA A 1 230 ? 19.501 -3.977 -30.135 1.00 47.91 230 ALA A N 1
ATOM 1834 C CA . ALA A 1 230 ? 19.707 -2.637 -30.705 1.00 47.91 230 ALA A CA 1
ATOM 1835 C C . ALA A 1 230 ? 20.869 -2.524 -31.719 1.00 47.91 230 ALA A C 1
ATOM 1837 O O . ALA A 1 230 ? 21.055 -1.445 -32.269 1.00 47.91 230 ALA A O 1
ATOM 1838 N N . ASP A 1 231 ? 21.625 -3.598 -31.981 1.00 41.56 231 ASP A N 1
ATOM 1839 C CA . ASP A 1 231 ? 22.824 -3.571 -32.850 1.00 41.56 231 ASP A CA 1
ATOM 1840 C C . ASP A 1 231 ? 22.616 -4.201 -34.247 1.00 41.56 231 ASP A C 1
ATOM 1842 O O . ASP A 1 231 ? 23.579 -4.460 -34.966 1.00 41.56 231 ASP A O 1
ATOM 1846 N N . GLU A 1 232 ? 21.370 -4.417 -34.673 1.00 41.34 232 GLU A N 1
ATOM 1847 C CA . GLU A 1 232 ? 21.047 -4.777 -36.062 1.00 41.34 232 GLU A CA 1
ATOM 1848 C C . GLU A 1 232 ? 20.114 -3.724 -36.668 1.00 41.34 232 GLU A C 1
ATOM 1850 O O . GLU A 1 232 ? 18.901 -3.910 -36.679 1.00 41.34 232 GLU A O 1
ATOM 1855 N N . ASN A 1 233 ? 20.680 -2.591 -37.102 1.00 40.62 233 ASN A N 1
ATOM 1856 C CA . ASN A 1 233 ? 20.224 -1.771 -38.239 1.00 40.62 233 ASN A CA 1
ATOM 1857 C C . ASN A 1 233 ? 21.271 -0.708 -38.594 1.00 40.62 233 ASN A C 1
ATOM 1859 O O . ASN A 1 233 ? 21.580 0.135 -37.722 1.00 40.62 233 ASN A O 1
#

Sequence (233 aa):
MVGEVLKTSRQNPLQSRKTLKVGYMRSLFSLTLLTSVLALALASVAQATVFEPITCALLFILVVFARDDENSLLLTLVFAVVLSLDALMVFYLKNILFPIIESFYIENIFAYGGQLTLSILLLFLLKYRMAVAVLVTRGKSASVFEKNHAEGPLYLLVLTLVFIDFMALMENFLRNMEHLGVKEETAKVFWEVTFFYDYFAYLKSVPLLLCIAMLYVGIVVRTRRTPIQADEN

pLDDT: mean 84.59, std 14.97, range [40.62, 98.56]

Foldseek 3Di:
DDDPPPPPPPDDVVVVVVVVVVVVVVVVVLVVVLVVLVVVQVVCLVPLVVNLVSLLVLLVVLLVLCVVQVQLNLLSVLVNVLSVVVVVQVVCLVPPNVVPDPDPLVSQCSNLVVQLVSLVVSLVCLVCVVVVVCVVVVVPDPSNPDDQPLSVLLNVLSVQSNVLSVVSNVLSCLLVVVVVVDDPVVSVVSVPVCVSPVCVSVSNSVSSSVNSSSSSVSSVVVVVVPDPDPPDD

Radius of gyration: 24.29 Å; Cα contacts (8 Å, |Δi|>4): 170; chains: 1; bounding box: 68×37×85 Å

Organism: NCBI:txid1315280

Nearest PDB structures (foldseek):
  7xge-assembly3_E  TM=3.366E-01  e=2.322E+00  synthetic construct
  7xgg-assembly2_D  TM=3.287E-01  e=2.676E+00  synthetic construct
  5c5b-assembly1_A  TM=2.088E-01  e=2.215E+00  Homo sapiens